Protein AF-A0A820XJV3-F1 (afdb_monomer)

InterPro domains:
  IPR003593 AAA+ ATPase domain [SM00382] (96-198)
  IPR003959 ATPase, AAA-type, core [PF00004] (100-196)
  IPR004201 CDC48, domain 2 [PF02933] (3-49)
  IPR027417 P-loop containing nucleoside triphosphate hydrolase [G3DSA:3.40.50.300] (63-196)
  IPR027417 P-loop containing nucleoside triphosphate hydrolase [SSF52540] (61-195)
  IPR029067 CDC48 domain 2-like superfamily [SSF54585] (1-55)
  IPR050168 AAA ATPase domain-containing protein [PTHR23077] (48-196)

Radius of gyration: 21.98 Å; Cα contacts (8 Å, |Δi|>4): 178; chains: 1; bounding box: 62×41×60 Å

Foldseek 3Di:
DKDKDFQQDWDWDDDDPDIDIDGRNPDVVPGMDIDDPPDDDDPDDDDDDPVVVVVVVVQQAPVNQPPCVVVLVVCCVQQQCCQVPVVVCVVVVHDGDPDDDDDDDPPNCPVSSLRNCCVVSVAAEAEAELVVLVPDDQPPSLVVVVVSLVVNVVRPVHDYDYPPVCSLQPDPVPDPDPRSVVSNVSVVVSVVVVVVPD

pLDDT: mean 86.05, std 8.1, range [48.22, 96.25]

Mean predicted aligned error: 9.03 Å

Solvent-accessible surface area (backbone atoms only — not comparable to full-atom values): 12291 Å² total; per-residue (Å²): 129,79,41,80,48,41,51,68,43,71,50,75,50,76,54,95,97,45,76,46,79,47,68,36,84,71,46,88,56,70,62,49,42,66,52,47,98,85,56,84,83,86,88,82,78,82,82,82,56,66,66,64,51,50,52,63,72,63,54,54,43,70,89,76,56,78,96,41,69,71,59,51,52,52,50,41,59,54,49,45,43,51,71,77,42,52,65,59,36,63,75,73,71,47,82,74,72,91,75,84,87,87,83,76,70,88,90,73,48,63,71,54,53,55,48,11,51,29,65,75,63,69,33,44,70,43,81,44,52,21,67,64,50,69,72,48,60,93,69,51,39,58,53,48,52,51,54,50,52,55,51,44,63,75,46,60,62,54,46,81,44,66,44,59,50,64,71,47,55,57,60,72,91,77,55,84,51,70,65,56,54,50,49,34,51,51,51,53,50,56,58,50,54,62,60,77,77,109

Sequence (198 aa):
AYRPVKKGDVFIVRAAMRAVEFKVIETDPAPYCIVAPDTTIHCEGDPIKREEQEASLNEIGYDDIGGLRKQLAQVKEMIELPLRHPQLFKSIGIEPPRGILLYGPPGTGKTLIARAVANETGAFFFLINGPEIMSKLDGESESNLRKTFEEVEKNSPAIVFVDELDAIAPKREKTHGEIERRIVSQLSTLMDDLKQRS

Organism: NCBI:txid392030

Structure (mmCIF, N/CA/C/O backbone):
data_AF-A0A820XJV3-F1
#
_entry.id   AF-A0A820XJV3-F1
#
loop_
_atom_site.group_PDB
_atom_site.id
_atom_site.type_symbol
_atom_site.label_atom_id
_atom_site.label_alt_id
_atom_site.label_comp_id
_atom_site.label_asym_id
_atom_site.label_entity_id
_atom_site.label_seq_id
_atom_site.pdbx_PDB_ins_code
_atom_site.Cartn_x
_atom_site.Cartn_y
_atom_site.Cartn_z
_atom_site.occupancy
_atom_site.B_iso_or_equiv
_atom_site.auth_seq_id
_atom_site.auth_comp_id
_atom_site.auth_asym_id
_atom_site.auth_atom_id
_atom_site.pdbx_PDB_model_num
ATOM 1 N N . ALA A 1 1 ? 21.608 -10.895 -32.983 1.00 66.44 1 ALA A N 1
ATOM 2 C CA . ALA A 1 1 ? 20.437 -11.580 -32.398 1.00 66.44 1 ALA A CA 1
ATOM 3 C C . ALA A 1 1 ? 19.538 -10.514 -31.802 1.00 66.44 1 ALA A C 1
ATOM 5 O O . ALA A 1 1 ? 20.043 -9.709 -31.029 1.00 66.44 1 ALA A O 1
ATOM 6 N N . TYR A 1 2 ? 18.270 -10.478 -32.201 1.00 87.50 2 TYR A N 1
ATOM 7 C CA . TYR A 1 2 ? 17.286 -9.549 -31.653 1.00 87.50 2 TYR A CA 1
ATOM 8 C C . TYR A 1 2 ? 17.009 -9.906 -30.194 1.00 87.50 2 TYR A C 1
ATOM 10 O O . TYR A 1 2 ? 16.801 -11.082 -29.884 1.00 87.50 2 TYR A O 1
ATOM 18 N N . ARG A 1 3 ? 17.059 -8.919 -29.297 1.00 92.94 3 ARG A N 1
ATOM 19 C CA . ARG A 1 3 ? 16.782 -9.123 -27.870 1.00 92.94 3 ARG A CA 1
ATOM 20 C C . ARG A 1 3 ? 15.583 -8.274 -27.462 1.00 92.94 3 ARG A C 1
ATOM 22 O O . ARG A 1 3 ? 15.670 -7.057 -27.606 1.00 92.94 3 ARG A O 1
ATOM 29 N N . PRO A 1 4 ? 14.484 -8.877 -26.983 1.00 95.12 4 PRO A N 1
ATOM 30 C CA . PRO A 1 4 ? 13.439 -8.108 -26.331 1.00 95.12 4 PRO A CA 1
ATOM 31 C C . PRO A 1 4 ? 13.970 -7.581 -24.995 1.00 95.12 4 PRO A C 1
ATOM 33 O O . PRO A 1 4 ? 14.658 -8.309 -24.276 1.00 95.12 4 PRO A O 1
ATOM 36 N N . VAL A 1 5 ? 13.660 -6.327 -24.687 1.00 95.81 5 VAL A N 1
ATOM 37 C CA . VAL A 1 5 ? 13.968 -5.681 -23.407 1.00 95.81 5 VAL A CA 1
ATOM 38 C C . VAL A 1 5 ? 12.748 -4.909 -22.925 1.00 95.81 5 VAL A C 1
ATOM 40 O O . VAL A 1 5 ? 11.991 -4.362 -23.732 1.00 95.81 5 VAL A O 1
ATOM 43 N N . LYS A 1 6 ? 12.560 -4.856 -21.611 1.00 95.12 6 LYS A N 1
ATOM 44 C CA . LYS A 1 6 ? 11.533 -4.062 -20.940 1.00 95.12 6 LYS A CA 1
ATOM 45 C C . LYS A 1 6 ? 12.196 -3.064 -19.992 1.00 95.12 6 LYS A C 1
ATOM 47 O O . LYS A 1 6 ? 13.206 -3.364 -19.359 1.00 95.12 6 LYS A O 1
ATOM 52 N N . LYS A 1 7 ? 11.612 -1.872 -19.859 1.00 93.12 7 LYS A N 1
ATOM 53 C CA . LYS A 1 7 ? 11.973 -0.906 -18.816 1.00 93.12 7 LYS A CA 1
ATOM 54 C C . LYS A 1 7 ? 11.958 -1.591 -17.444 1.00 93.12 7 LYS A C 1
ATOM 56 O O . LYS A 1 7 ? 10.965 -2.215 -17.071 1.00 93.12 7 LYS A O 1
ATOM 61 N N . GLY A 1 8 ? 13.054 -1.446 -16.705 1.00 90.00 8 GLY A N 1
ATOM 62 C CA . GLY A 1 8 ? 13.284 -2.075 -15.406 1.00 90.00 8 GLY A CA 1
ATOM 63 C C . GLY A 1 8 ? 14.062 -3.391 -15.455 1.00 90.00 8 GLY A C 1
ATOM 64 O O . GLY A 1 8 ? 14.548 -3.806 -14.405 1.00 90.00 8 GLY A O 1
ATOM 65 N N . ASP A 1 9 ? 14.236 -4.011 -16.629 1.00 92.44 9 ASP A N 1
ATOM 66 C CA . ASP A 1 9 ? 15.005 -5.252 -16.753 1.00 92.44 9 ASP A CA 1
ATOM 67 C C . ASP A 1 9 ? 16.445 -5.055 -16.283 1.00 92.44 9 ASP A C 1
ATOM 69 O O . ASP A 1 9 ? 17.093 -4.056 -16.605 1.00 92.44 9 ASP A O 1
ATOM 73 N N . VAL A 1 10 ? 16.955 -6.047 -15.559 1.00 91.75 10 VAL A N 1
ATOM 74 C CA . VAL A 1 10 ? 18.335 -6.101 -15.079 1.00 91.75 10 VAL A CA 1
ATOM 75 C C . VAL A 1 10 ? 19.033 -7.267 -15.763 1.00 91.75 10 VAL A C 1
ATOM 77 O O . VAL A 1 10 ? 18.528 -8.391 -15.757 1.00 91.75 10 VAL A O 1
ATOM 80 N N . PHE A 1 11 ? 20.192 -7.021 -16.366 1.00 93.12 11 PHE A N 1
ATOM 81 C CA . PHE A 1 11 ? 20.942 -8.053 -17.072 1.00 93.12 11 PHE A CA 1
ATOM 82 C C . PHE A 1 11 ? 22.450 -7.881 -16.920 1.00 93.12 11 PHE A C 1
ATOM 84 O O . PHE A 1 11 ? 22.978 -6.777 -16.816 1.00 93.12 11 PHE A O 1
ATOM 91 N N . ILE A 1 12 ? 23.164 -9.005 -16.949 1.00 93.75 12 ILE A N 1
ATOM 92 C CA . ILE A 1 12 ? 24.620 -9.034 -16.818 1.00 93.75 12 ILE A CA 1
ATOM 93 C C . ILE A 1 12 ? 25.245 -9.228 -18.195 1.00 93.75 12 ILE A C 1
ATOM 95 O O . ILE A 1 12 ? 24.981 -10.219 -18.882 1.00 93.75 12 ILE A O 1
ATOM 99 N N . VAL A 1 13 ? 26.143 -8.321 -18.567 1.00 93.81 13 VAL A N 1
ATOM 100 C CA . VAL A 1 13 ? 27.004 -8.465 -19.740 1.00 93.81 13 VAL A CA 1
ATOM 101 C C . VAL A 1 13 ? 28.385 -8.896 -19.275 1.00 93.81 13 VAL A C 1
ATOM 103 O O . VAL A 1 13 ? 29.019 -8.254 -18.437 1.00 93.81 13 VAL A O 1
ATOM 106 N N . ARG A 1 14 ? 28.865 -10.010 -19.828 1.00 93.94 14 ARG A N 1
ATOM 107 C CA . ARG A 1 14 ? 30.220 -10.508 -19.589 1.00 93.94 14 ARG A CA 1
ATOM 108 C C . ARG A 1 14 ? 31.098 -10.141 -20.774 1.00 93.94 14 ARG A C 1
ATOM 110 O O . ARG A 1 14 ? 30.805 -10.540 -21.898 1.00 93.94 14 ARG A O 1
ATOM 117 N N . ALA A 1 15 ? 32.173 -9.411 -20.511 1.00 89.88 15 ALA A N 1
ATOM 118 C CA . ALA A 1 15 ? 33.173 -9.054 -21.507 1.00 89.88 15 ALA A CA 1
ATOM 119 C C . ALA A 1 15 ? 34.571 -9.321 -20.935 1.00 89.88 15 ALA A C 1
ATOM 121 O O . ALA A 1 15 ? 34.939 -8.803 -19.878 1.00 89.88 15 ALA A O 1
ATOM 122 N N . ALA A 1 16 ? 35.351 -10.149 -21.636 1.00 88.56 16 ALA A N 1
ATOM 123 C CA . ALA A 1 16 ? 36.647 -10.648 -21.174 1.00 88.56 16 ALA A CA 1
ATOM 124 C C . ALA A 1 16 ? 36.566 -11.264 -19.758 1.00 88.56 16 ALA A C 1
ATOM 126 O O . ALA A 1 16 ? 35.868 -12.256 -19.561 1.00 88.56 16 ALA A O 1
ATOM 127 N N . MET A 1 17 ? 37.265 -10.682 -18.777 1.00 91.00 17 MET A N 1
ATOM 128 C CA . MET A 1 17 ? 37.285 -11.129 -17.375 1.00 91.00 17 MET A CA 1
ATOM 129 C C . MET A 1 17 ? 36.363 -10.310 -16.456 1.00 91.00 17 MET A C 1
ATOM 131 O O . MET A 1 17 ? 36.437 -10.449 -15.237 1.00 91.00 17 MET A O 1
ATOM 135 N N . ARG A 1 18 ? 35.519 -9.428 -17.007 1.00 91.69 18 ARG A N 1
ATOM 136 C CA . ARG A 1 18 ? 34.626 -8.563 -16.224 1.00 91.69 18 ARG A CA 1
ATOM 137 C C . ARG A 1 18 ? 33.164 -8.886 -16.507 1.00 91.69 18 ARG A C 1
ATOM 139 O O . ARG A 1 18 ? 32.777 -9.170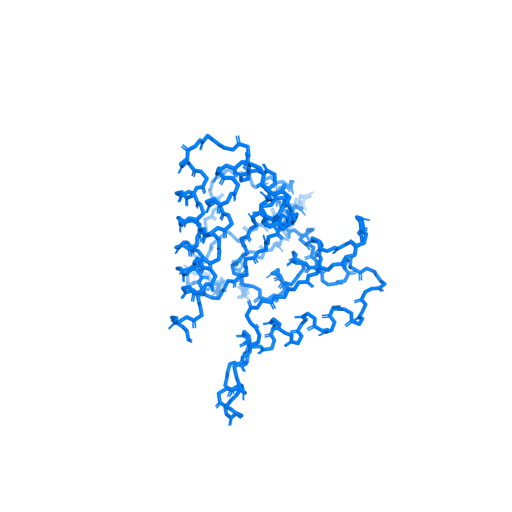 -17.640 1.00 91.69 18 ARG A O 1
ATOM 146 N N . ALA A 1 19 ? 32.360 -8.824 -15.454 1.00 92.88 19 ALA A N 1
ATOM 147 C CA . ALA A 1 19 ? 30.909 -8.835 -15.531 1.00 92.88 19 ALA A CA 1
ATOM 148 C C . ALA A 1 19 ? 30.412 -7.456 -15.100 1.00 92.88 19 ALA A C 1
ATOM 150 O O . ALA A 1 19 ? 30.843 -6.951 -14.064 1.00 92.88 19 ALA A O 1
ATOM 151 N N . VAL A 1 20 ? 29.545 -6.856 -15.909 1.00 92.94 20 VAL A N 1
ATOM 152 C CA . VAL A 1 20 ? 28.892 -5.582 -15.602 1.00 92.94 20 VAL A CA 1
ATOM 153 C C . VAL A 1 20 ? 27.392 -5.817 -15.642 1.00 92.94 20 VAL A C 1
ATOM 155 O O . VAL A 1 20 ? 26.878 -6.423 -16.583 1.00 92.94 20 VAL A O 1
ATOM 158 N N . GLU A 1 21 ? 26.712 -5.381 -14.594 1.00 92.88 21 GLU A N 1
ATOM 159 C CA . GLU A 1 21 ? 25.262 -5.426 -14.487 1.00 92.88 21 GLU A CA 1
ATOM 160 C C . GLU A 1 21 ? 24.682 -4.109 -15.003 1.00 92.88 21 GLU A C 1
ATOM 162 O O . GLU A 1 21 ? 25.173 -3.031 -14.671 1.00 92.88 21 GLU A O 1
ATOM 167 N N . PHE A 1 22 ? 23.667 -4.210 -15.851 1.00 93.25 22 PHE A N 1
ATOM 168 C CA . PHE A 1 22 ? 22.963 -3.086 -16.449 1.00 93.25 22 PHE A CA 1
ATOM 169 C C . PHE A 1 22 ? 21.487 -3.163 -16.077 1.00 93.25 22 PHE A C 1
ATOM 171 O O . PHE A 1 22 ? 20.925 -4.256 -15.994 1.00 93.25 22 PHE A O 1
ATOM 178 N N . LYS A 1 23 ? 20.853 -2.001 -15.912 1.00 93.06 23 LYS A N 1
ATOM 179 C CA . LYS A 1 23 ? 19.402 -1.863 -15.772 1.00 93.06 23 LYS A CA 1
ATOM 180 C C . LYS A 1 23 ? 18.866 -1.029 -16.928 1.00 93.06 23 LYS A C 1
ATOM 182 O O . LYS A 1 23 ? 19.430 0.015 -17.252 1.00 93.06 23 LYS A O 1
ATOM 187 N N . VAL A 1 24 ? 17.771 -1.466 -17.535 1.00 94.00 24 VAL A N 1
ATOM 188 C CA . VAL A 1 24 ? 17.071 -0.698 -18.569 1.00 94.00 24 VAL A CA 1
ATOM 189 C C . VAL A 1 24 ? 16.304 0.438 -17.893 1.00 94.00 24 VAL A C 1
ATOM 191 O O . VAL A 1 24 ? 15.279 0.203 -17.254 1.00 94.00 24 VAL A O 1
ATOM 194 N N . ILE A 1 25 ? 16.800 1.669 -18.014 1.00 93.25 25 ILE A N 1
ATOM 195 C CA . ILE A 1 25 ? 16.154 2.856 -17.426 1.00 93.25 25 ILE A CA 1
ATOM 196 C C . ILE A 1 25 ? 14.905 3.260 -18.208 1.00 93.25 25 ILE A C 1
ATOM 198 O O . ILE A 1 25 ? 13.870 3.572 -17.618 1.00 93.25 25 ILE A O 1
ATOM 202 N N . GLU A 1 26 ? 14.984 3.227 -19.534 1.00 94.12 26 GLU A N 1
ATOM 203 C CA . GLU A 1 26 ? 13.921 3.671 -20.425 1.00 94.12 26 GLU A CA 1
ATOM 204 C C . GLU A 1 26 ? 14.026 2.960 -21.776 1.00 94.12 26 GLU A C 1
ATOM 206 O O . GLU A 1 26 ? 15.100 2.494 -22.162 1.00 94.12 26 GLU A O 1
ATOM 211 N N . THR A 1 27 ? 12.897 2.846 -22.472 1.00 95.62 27 THR A N 1
ATOM 212 C CA . THR A 1 27 ? 12.820 2.324 -23.838 1.00 95.62 27 THR A CA 1
ATOM 213 C C . THR A 1 27 ? 11.914 3.227 -24.665 1.00 95.62 27 THR A C 1
ATOM 215 O O . THR A 1 27 ? 10.889 3.689 -24.165 1.00 95.62 27 THR A O 1
ATOM 218 N N . ASP A 1 28 ? 12.256 3.424 -25.935 1.00 94.88 28 ASP A N 1
ATOM 219 C CA . ASP A 1 28 ? 11.377 4.038 -26.928 1.00 94.88 28 ASP A CA 1
ATOM 220 C C . ASP A 1 28 ? 11.234 3.066 -28.112 1.00 94.88 28 ASP A C 1
ATOM 222 O O . ASP A 1 28 ? 12.232 2.773 -28.779 1.00 94.88 28 ASP A O 1
ATOM 226 N N . PRO A 1 29 ? 10.048 2.473 -28.341 1.00 94.31 29 PRO A N 1
ATOM 227 C CA . PRO A 1 29 ? 8.799 2.658 -27.595 1.00 94.31 29 PRO A CA 1
ATOM 228 C C . PRO A 1 29 ? 8.816 2.062 -26.170 1.00 94.31 29 PRO A C 1
ATOM 230 O O . PRO A 1 29 ? 9.527 1.097 -25.873 1.00 94.31 29 PRO A O 1
ATOM 233 N N . ALA A 1 30 ? 7.992 2.627 -25.282 1.00 92.00 30 ALA A N 1
ATOM 234 C CA . ALA A 1 30 ? 7.772 2.149 -23.912 1.00 92.00 30 ALA A CA 1
ATOM 235 C C . ALA A 1 30 ? 6.571 1.178 -23.809 1.00 92.00 30 ALA A C 1
ATOM 237 O O . ALA A 1 30 ? 5.626 1.297 -24.589 1.00 92.00 30 ALA A O 1
ATOM 238 N N . PRO A 1 31 ? 6.533 0.251 -22.825 1.00 91.50 31 PRO A N 1
ATOM 239 C CA . PRO A 1 31 ? 7.575 -0.054 -21.841 1.00 91.50 31 PRO A CA 1
ATOM 240 C C . PRO A 1 31 ? 8.528 -1.175 -22.288 1.00 91.50 31 PRO A C 1
ATOM 242 O O . PRO A 1 31 ? 9.356 -1.601 -21.488 1.00 91.50 31 PRO A O 1
ATOM 245 N N . TYR A 1 32 ? 8.385 -1.704 -23.505 1.00 94.75 32 TYR A N 1
ATOM 246 C CA . TYR A 1 32 ? 9.248 -2.750 -24.051 1.00 94.75 32 TYR A CA 1
ATOM 247 C C . TYR A 1 32 ? 9.517 -2.528 -25.538 1.00 94.75 32 TYR A C 1
ATOM 249 O O . TYR A 1 32 ? 8.651 -2.059 -26.277 1.00 94.75 32 TYR A O 1
ATOM 257 N N . CYS A 1 33 ? 10.703 -2.926 -25.990 1.00 95.50 33 CYS A N 1
ATOM 258 C CA . CYS A 1 33 ? 11.091 -2.890 -27.395 1.00 95.50 33 CYS A CA 1
ATOM 259 C C . CYS A 1 33 ? 12.029 -4.059 -27.736 1.00 95.50 33 CYS A C 1
ATOM 261 O O . CYS A 1 33 ? 12.453 -4.828 -26.870 1.00 95.50 33 CYS A O 1
ATOM 263 N N . ILE A 1 34 ? 12.334 -4.222 -29.023 1.00 96.25 34 ILE A N 1
ATOM 264 C CA . ILE A 1 34 ? 13.358 -5.156 -29.489 1.00 96.25 34 ILE A CA 1
ATOM 265 C C . ILE A 1 34 ? 14.602 -4.346 -29.828 1.00 96.25 34 ILE A C 1
ATOM 267 O O . ILE A 1 34 ? 14.539 -3.455 -30.669 1.00 96.25 34 ILE A O 1
ATOM 271 N N . VAL A 1 35 ? 15.737 -4.706 -29.234 1.00 95.44 35 VAL A N 1
ATOM 272 C CA . VAL A 1 35 ? 17.033 -4.133 -29.604 1.00 95.44 35 VAL A CA 1
ATOM 273 C C . VAL A 1 35 ? 17.457 -4.722 -30.951 1.00 95.44 35 VAL A C 1
ATOM 275 O O . VAL A 1 35 ? 17.840 -5.898 -31.048 1.00 95.44 35 VAL A O 1
ATOM 278 N N . ALA A 1 36 ? 17.332 -3.906 -31.991 1.00 94.81 36 ALA A N 1
ATOM 279 C CA . ALA A 1 36 ? 17.705 -4.175 -33.373 1.00 94.81 36 ALA A CA 1
ATOM 280 C C . ALA A 1 36 ? 19.039 -3.477 -33.730 1.00 94.81 36 ALA A C 1
ATOM 282 O O . ALA A 1 36 ? 19.540 -2.671 -32.947 1.00 94.81 36 ALA A O 1
ATOM 283 N N . PRO A 1 37 ? 19.672 -3.796 -34.878 1.00 94.19 37 PRO A N 1
ATOM 284 C CA . PRO A 1 37 ? 20.953 -3.189 -35.265 1.00 94.19 37 PRO A CA 1
ATOM 285 C C . PRO A 1 37 ? 20.929 -1.661 -35.429 1.00 94.19 37 PRO A C 1
ATOM 287 O O . PRO A 1 37 ? 21.974 -1.028 -35.334 1.00 94.19 37 PRO A O 1
ATOM 290 N N . ASP A 1 38 ? 19.758 -1.092 -35.699 1.00 94.25 38 ASP A N 1
ATOM 291 C CA . ASP A 1 38 ? 19.482 0.340 -35.839 1.00 94.25 38 ASP A CA 1
ATOM 292 C C . ASP A 1 38 ? 19.021 1.001 -34.529 1.00 94.25 38 ASP A C 1
ATOM 294 O O . ASP A 1 38 ? 18.832 2.214 -34.483 1.00 94.25 38 ASP A O 1
ATOM 298 N N . THR A 1 39 ? 18.855 0.231 -33.450 1.00 94.69 39 THR A N 1
ATOM 299 C CA . THR A 1 39 ? 18.493 0.773 -32.139 1.00 94.69 39 THR A CA 1
ATOM 300 C C . THR A 1 39 ? 19.681 1.503 -31.519 1.00 94.69 39 THR A C 1
ATOM 302 O O . THR A 1 39 ? 20.716 0.902 -31.225 1.00 94.69 39 THR A O 1
ATOM 305 N N . THR A 1 40 ? 19.513 2.798 -31.263 1.00 95.31 40 THR A N 1
ATOM 306 C CA . THR A 1 40 ? 20.491 3.600 -30.524 1.00 95.31 40 THR A CA 1
ATOM 307 C C . THR A 1 40 ? 20.470 3.220 -29.044 1.00 95.31 40 THR A C 1
ATOM 309 O O . THR A 1 40 ? 19.426 3.272 -28.398 1.00 95.31 40 THR A O 1
ATOM 312 N N . ILE A 1 41 ? 21.625 2.836 -28.497 1.00 94.75 41 ILE A N 1
ATOM 313 C CA . ILE A 1 41 ? 21.779 2.469 -27.084 1.00 94.75 41 ILE A CA 1
ATOM 314 C C . ILE A 1 41 ? 22.483 3.612 -26.353 1.00 94.75 41 ILE A C 1
ATOM 316 O O . ILE A 1 41 ? 23.611 3.966 -26.695 1.00 94.75 41 ILE A O 1
ATOM 320 N N . HIS A 1 42 ? 21.832 4.148 -25.324 1.00 95.00 42 HIS A N 1
ATOM 321 C CA . HIS A 1 42 ? 22.388 5.179 -24.452 1.00 95.00 42 HIS A CA 1
ATOM 322 C C . HIS A 1 42 ? 22.869 4.550 -23.139 1.00 95.00 42 HIS A C 1
ATOM 324 O O . HIS A 1 42 ? 22.104 3.872 -22.458 1.00 95.00 42 HIS A O 1
ATOM 330 N N . CYS A 1 43 ? 24.133 4.787 -22.783 1.00 92.38 43 CYS A N 1
ATOM 331 C CA . CYS A 1 43 ? 24.754 4.301 -21.540 1.00 92.38 43 CYS A CA 1
ATOM 332 C C . CYS A 1 43 ? 25.396 5.443 -20.732 1.00 92.38 43 CYS A C 1
ATOM 334 O O . CYS A 1 43 ? 26.311 5.211 -19.945 1.00 92.38 43 CYS A O 1
ATOM 336 N N . GLU A 1 44 ? 24.974 6.679 -20.987 1.00 91.56 44 GLU A N 1
ATOM 337 C CA . GLU A 1 44 ? 25.478 7.881 -20.326 1.00 91.56 44 GLU A CA 1
ATOM 338 C C . GLU A 1 44 ? 24.691 8.157 -19.038 1.00 91.56 44 GLU A C 1
ATOM 340 O O . GLU A 1 44 ? 23.497 7.868 -18.965 1.00 91.56 44 GLU A O 1
ATOM 345 N N . GLY A 1 45 ? 25.354 8.736 -18.035 1.00 88.88 45 GLY A N 1
ATOM 346 C CA . GLY A 1 45 ? 24.750 9.099 -16.752 1.00 88.88 45 GLY A CA 1
ATOM 347 C C . GLY A 1 45 ? 25.480 8.510 -15.548 1.00 88.88 45 GLY A C 1
ATOM 348 O O . GLY A 1 45 ? 26.480 7.799 -15.681 1.00 88.88 45 GLY A O 1
ATOM 349 N N . ASP A 1 46 ? 24.972 8.835 -14.361 1.00 90.69 46 ASP A N 1
ATOM 350 C CA . ASP A 1 46 ? 25.511 8.320 -13.108 1.00 90.69 46 ASP A CA 1
ATOM 351 C C . ASP A 1 46 ? 25.153 6.834 -12.922 1.00 90.69 46 ASP A C 1
ATOM 353 O O . ASP A 1 46 ? 24.019 6.428 -13.204 1.00 90.69 46 ASP A O 1
ATOM 357 N N . PRO A 1 47 ? 26.088 5.997 -12.429 1.00 90.06 47 PRO A N 1
ATOM 358 C CA . PRO A 1 47 ? 25.796 4.607 -12.113 1.00 90.06 47 PRO A CA 1
ATOM 359 C C . PRO A 1 47 ? 24.674 4.486 -11.081 1.00 90.06 47 PRO A C 1
ATOM 361 O O . PRO A 1 47 ? 24.652 5.191 -10.071 1.00 90.06 47 PRO A O 1
ATOM 364 N N . ILE A 1 48 ? 23.782 3.523 -11.299 1.00 89.38 48 ILE A N 1
ATOM 365 C CA . ILE A 1 48 ? 22.714 3.207 -10.351 1.00 89.38 48 ILE A CA 1
ATOM 366 C C . ILE A 1 48 ? 23.338 2.612 -9.093 1.00 89.38 48 ILE A C 1
ATOM 368 O O . ILE A 1 48 ? 24.153 1.685 -9.161 1.00 89.38 48 ILE A O 1
ATOM 372 N N . LYS A 1 49 ? 22.945 3.128 -7.930 1.00 89.81 49 LYS A N 1
ATOM 373 C CA . LYS A 1 49 ? 23.410 2.591 -6.655 1.00 89.81 49 LYS A CA 1
ATOM 374 C C . LYS A 1 49 ? 22.763 1.238 -6.403 1.00 89.81 49 LYS A C 1
ATOM 376 O O . LYS A 1 49 ? 21.546 1.085 -6.481 1.00 89.81 49 LYS A O 1
ATOM 381 N N . ARG A 1 50 ? 23.585 0.265 -6.016 1.00 83.31 50 ARG A N 1
ATOM 382 C CA . ARG A 1 50 ? 23.130 -1.090 -5.692 1.00 83.31 50 ARG A CA 1
ATOM 383 C C . ARG A 1 50 ? 22.066 -1.110 -4.590 1.00 83.31 50 ARG A C 1
ATOM 385 O O . ARG A 1 50 ? 21.120 -1.874 -4.693 1.00 83.31 50 ARG A O 1
ATOM 392 N N . GLU A 1 51 ? 22.186 -0.235 -3.595 1.00 81.56 51 GLU A N 1
ATOM 393 C CA . GLU A 1 51 ? 21.228 -0.101 -2.488 1.00 81.56 51 GLU A CA 1
ATOM 394 C C . GLU A 1 51 ? 19.814 0.258 -2.975 1.00 81.56 51 GLU A C 1
ATOM 396 O O . GLU A 1 51 ? 18.835 -0.315 -2.507 1.00 81.56 51 GLU A O 1
ATOM 401 N N . GLU A 1 52 ? 19.694 1.160 -3.956 1.00 77.38 52 GLU A N 1
ATOM 402 C CA . GLU A 1 52 ? 18.404 1.564 -4.539 1.00 77.38 52 GLU A CA 1
ATOM 403 C C . GLU A 1 52 ? 17.769 0.409 -5.328 1.00 77.38 52 GLU A C 1
ATOM 405 O O . GLU A 1 52 ? 16.554 0.207 -5.309 1.00 77.38 52 GLU A O 1
ATOM 410 N N . GLN A 1 53 ? 18.599 -0.395 -5.994 1.00 73.25 53 GLN A N 1
ATOM 411 C CA . GLN A 1 53 ? 18.150 -1.572 -6.725 1.00 73.25 53 GLN A CA 1
ATOM 412 C C . GLN A 1 53 ? 17.737 -2.712 -5.786 1.00 73.25 53 GLN A C 1
ATOM 414 O O . GLN A 1 53 ? 16.681 -3.309 -5.989 1.00 73.25 53 GLN A O 1
ATOM 419 N N . GLU A 1 54 ? 18.514 -2.982 -4.739 1.00 72.88 54 GLU A N 1
ATOM 420 C CA . GLU A 1 54 ? 18.172 -3.958 -3.699 1.00 72.88 54 GLU A CA 1
ATOM 421 C C . GLU A 1 54 ? 16.901 -3.552 -2.944 1.00 72.88 54 GLU A C 1
ATOM 423 O O . GLU A 1 54 ? 16.075 -4.414 -2.664 1.00 72.88 54 GLU A O 1
ATOM 428 N N . ALA A 1 55 ? 16.675 -2.259 -2.691 1.00 70.50 55 ALA A N 1
ATOM 429 C CA . ALA A 1 55 ? 15.422 -1.777 -2.110 1.00 70.50 55 ALA A CA 1
ATOM 430 C C . ALA A 1 55 ? 14.208 -2.079 -3.008 1.00 70.50 55 ALA A C 1
ATOM 432 O O . ALA A 1 55 ? 13.183 -2.517 -2.498 1.00 70.50 55 ALA A O 1
ATOM 433 N N . SER A 1 56 ? 14.341 -1.908 -4.331 1.00 69.25 56 SER A N 1
ATOM 434 C CA . SER A 1 56 ? 13.272 -2.257 -5.284 1.00 69.25 56 SER A CA 1
ATOM 435 C C . SER A 1 56 ? 13.058 -3.770 -5.441 1.00 69.25 56 SER A C 1
ATOM 437 O O . SER A 1 56 ? 11.937 -4.220 -5.637 1.00 69.25 56 SER A O 1
ATOM 439 N N . LEU A 1 57 ? 14.124 -4.574 -5.346 1.00 61.28 57 LEU A N 1
ATOM 440 C CA . LEU A 1 57 ? 14.040 -6.040 -5.417 1.00 61.28 57 LEU A CA 1
ATOM 441 C C . LEU A 1 57 ? 13.460 -6.652 -4.136 1.00 61.28 57 LEU A C 1
ATOM 443 O O . LEU A 1 57 ? 12.830 -7.701 -4.199 1.00 61.28 57 LEU A O 1
ATOM 447 N N . ASN A 1 58 ? 13.673 -5.994 -2.995 1.00 67.25 58 ASN A N 1
ATOM 448 C CA . ASN A 1 58 ? 13.144 -6.377 -1.686 1.00 67.25 58 ASN A CA 1
ATOM 449 C C . ASN A 1 58 ? 11.805 -5.687 -1.378 1.00 67.25 58 ASN A C 1
ATOM 451 O O . ASN A 1 58 ? 11.445 -5.512 -0.209 1.00 67.25 58 ASN A O 1
ATOM 455 N N . GLU A 1 59 ? 11.080 -5.245 -2.407 1.00 80.31 59 GLU A N 1
ATOM 456 C CA . GLU A 1 59 ? 9.707 -4.797 -2.230 1.00 80.31 59 GLU A CA 1
ATOM 457 C C . GLU A 1 59 ? 8.875 -5.934 -1.636 1.00 80.31 59 GLU A C 1
ATOM 459 O O . GLU A 1 59 ? 8.864 -7.053 -2.138 1.00 80.31 59 GLU A O 1
ATOM 464 N N . ILE A 1 60 ? 8.189 -5.631 -0.535 1.00 85.19 60 ILE A N 1
ATOM 465 C CA . ILE A 1 60 ? 7.395 -6.607 0.210 1.00 85.19 60 ILE A CA 1
ATOM 466 C C . ILE A 1 60 ? 6.287 -7.135 -0.704 1.00 85.19 60 ILE A C 1
ATOM 468 O O . ILE A 1 60 ? 5.482 -6.344 -1.204 1.00 85.19 60 ILE A O 1
ATOM 472 N N . GLY A 1 61 ? 6.226 -8.451 -0.881 1.00 87.88 61 GLY A N 1
ATOM 473 C CA . GLY A 1 61 ? 5.161 -9.163 -1.583 1.00 87.88 61 GLY A CA 1
ATOM 474 C C . GLY A 1 61 ? 4.290 -9.985 -0.634 1.00 87.88 61 GLY A C 1
ATOM 475 O O . GLY A 1 61 ? 4.438 -9.956 0.593 1.00 87.88 61 GLY A O 1
ATOM 476 N N . TYR A 1 62 ? 3.351 -10.751 -1.192 1.00 89.62 62 TYR A N 1
ATOM 477 C CA . TYR A 1 62 ? 2.526 -11.648 -0.371 1.00 89.62 62 TYR A CA 1
ATOM 478 C C . TYR A 1 62 ? 3.318 -12.797 0.260 1.00 89.62 62 TYR A C 1
ATOM 480 O O . TYR A 1 62 ? 2.943 -13.274 1.334 1.00 89.62 62 TYR A O 1
ATOM 488 N N . ASP A 1 63 ? 4.395 -13.225 -0.395 1.00 89.06 63 ASP A N 1
ATOM 489 C CA . ASP A 1 63 ? 5.225 -14.347 0.047 1.00 89.06 63 ASP A CA 1
ATOM 490 C C . ASP A 1 63 ? 6.065 -14.008 1.290 1.00 89.06 63 ASP A C 1
ATOM 492 O O . ASP A 1 63 ? 6.443 -14.905 2.044 1.00 89.06 63 ASP A O 1
ATOM 496 N N . ASP A 1 64 ? 6.255 -12.718 1.579 1.00 88.25 64 ASP A N 1
ATOM 497 C CA . ASP A 1 64 ? 6.947 -12.234 2.778 1.00 88.25 64 ASP A CA 1
ATOM 498 C C . ASP A 1 64 ? 6.059 -12.250 4.037 1.00 88.25 64 ASP A C 1
ATOM 500 O O . ASP A 1 64 ? 6.519 -11.968 5.148 1.00 88.25 64 ASP A O 1
ATOM 504 N N . ILE A 1 65 ? 4.768 -12.579 3.901 1.00 90.44 65 ILE A N 1
ATOM 505 C CA . ILE A 1 65 ? 3.789 -12.499 4.989 1.00 90.44 65 ILE A CA 1
ATOM 506 C C . ILE A 1 65 ? 3.423 -13.898 5.500 1.00 90.44 65 ILE A C 1
ATOM 508 O O . ILE A 1 65 ? 2.565 -14.607 4.967 1.00 90.44 65 ILE A O 1
ATOM 512 N N . GLY A 1 66 ? 4.027 -14.274 6.628 1.00 92.56 66 GLY A N 1
ATOM 513 C CA . GLY A 1 66 ? 3.764 -15.542 7.310 1.00 92.56 66 GLY A CA 1
ATOM 514 C C . GLY A 1 66 ? 2.473 -15.557 8.142 1.00 92.56 66 GLY A C 1
ATOM 515 O O . GLY A 1 66 ? 2.093 -14.573 8.769 1.00 92.56 66 GLY A O 1
ATOM 516 N N . GLY A 1 67 ? 1.798 -16.711 8.197 1.00 93.12 67 GLY A N 1
ATOM 517 C CA . GLY A 1 67 ? 0.725 -16.986 9.169 1.00 93.12 67 GLY A CA 1
ATOM 518 C C . GLY A 1 67 ? -0.625 -16.291 8.933 1.00 93.12 67 GLY A C 1
ATOM 519 O O . GLY A 1 67 ? -1.572 -16.557 9.671 1.00 93.12 67 GLY A O 1
ATOM 520 N N . LEU A 1 68 ? -0.753 -15.457 7.894 1.00 93.44 68 LEU A N 1
ATOM 521 C CA . LEU A 1 68 ? -1.938 -14.622 7.633 1.00 93.44 68 LEU A CA 1
ATOM 522 C C . LEU A 1 68 ? -2.696 -15.000 6.351 1.00 93.44 68 LEU A C 1
ATOM 524 O O . LEU A 1 68 ? -3.402 -14.183 5.766 1.00 93.44 68 LEU A O 1
ATOM 528 N N . ARG A 1 69 ? -2.588 -16.256 5.899 1.00 91.62 69 ARG A N 1
ATOM 529 C CA . ARG A 1 69 ? -3.147 -16.714 4.611 1.00 91.62 69 ARG A CA 1
ATOM 530 C C . ARG A 1 69 ? -4.644 -16.418 4.442 1.00 91.62 69 ARG A C 1
ATOM 532 O O . ARG A 1 69 ? -5.070 -16.072 3.346 1.00 91.62 69 ARG A O 1
ATOM 539 N N . LYS A 1 70 ? -5.444 -16.551 5.508 1.00 93.81 70 LYS A N 1
ATOM 540 C CA . LYS A 1 70 ? -6.894 -16.274 5.461 1.00 93.81 70 LYS A CA 1
ATOM 541 C C . LYS A 1 70 ? -7.176 -14.778 5.312 1.00 93.81 70 LYS A C 1
ATOM 543 O O . LYS A 1 70 ? -8.002 -14.396 4.494 1.00 93.81 70 LYS A O 1
ATOM 548 N N . GLN A 1 71 ? -6.469 -13.952 6.075 1.00 92.94 71 GLN A N 1
ATOM 549 C CA . GLN A 1 71 ? -6.593 -12.498 6.052 1.00 92.94 71 GLN A CA 1
ATOM 550 C C . GLN A 1 71 ? -6.125 -11.941 4.705 1.00 92.94 71 GLN A C 1
ATOM 552 O O . GLN A 1 71 ? -6.813 -11.118 4.115 1.00 92.94 71 GLN A O 1
ATOM 557 N N . LEU A 1 72 ? -5.010 -12.450 4.172 1.00 91.69 72 LEU A N 1
ATOM 558 C CA . LEU A 1 72 ? -4.532 -12.097 2.835 1.00 91.69 72 LEU A CA 1
ATOM 559 C C . LEU A 1 72 ? -5.559 -12.438 1.756 1.00 91.69 72 LEU A C 1
ATOM 561 O O . LEU A 1 72 ? -5.788 -11.618 0.878 1.00 91.69 72 LEU A O 1
ATOM 565 N N . ALA A 1 73 ? -6.210 -13.603 1.830 1.00 91.62 73 ALA A N 1
ATOM 566 C CA . ALA A 1 73 ? -7.262 -13.957 0.879 1.00 91.62 73 ALA A CA 1
ATOM 567 C C . ALA A 1 73 ? -8.436 -12.962 0.922 1.00 91.62 73 ALA A C 1
ATOM 569 O O . ALA A 1 73 ? -8.874 -12.503 -0.128 1.00 91.62 73 ALA A O 1
ATOM 570 N N . GLN A 1 74 ? -8.883 -12.567 2.120 1.00 91.81 74 GLN A N 1
ATOM 571 C CA . GLN A 1 74 ? -9.944 -11.567 2.282 1.00 91.81 74 GLN A CA 1
ATOM 572 C C . GLN A 1 74 ? -9.535 -10.201 1.724 1.00 91.81 74 GLN A C 1
ATOM 574 O O . GLN A 1 74 ? -10.308 -9.571 1.011 1.00 91.81 74 GLN A O 1
ATOM 579 N N . VAL A 1 75 ? -8.314 -9.748 2.015 1.00 90.06 75 VAL A N 1
ATOM 580 C CA . VAL A 1 75 ? -7.825 -8.452 1.530 1.00 90.06 75 VAL A CA 1
ATOM 581 C C . VAL A 1 75 ? -7.656 -8.459 0.007 1.00 90.06 75 VAL A C 1
ATOM 583 O O . VAL A 1 75 ? -8.051 -7.495 -0.643 1.00 90.06 75 VAL A O 1
ATOM 586 N N . LYS A 1 76 ? -7.154 -9.552 -0.584 1.00 88.50 76 LYS A N 1
ATOM 587 C CA . LYS A 1 76 ? -7.101 -9.724 -2.046 1.00 88.50 76 LYS A CA 1
ATOM 588 C C . LYS A 1 76 ? -8.494 -9.650 -2.666 1.00 88.50 76 LYS A C 1
ATOM 590 O O . LYS A 1 76 ? -8.706 -8.913 -3.620 1.00 88.50 76 LYS A O 1
ATOM 595 N N . GLU A 1 77 ? -9.465 -10.360 -2.104 1.00 88.25 77 GLU A N 1
ATOM 596 C CA . GLU A 1 77 ? -10.837 -10.346 -2.618 1.00 88.25 77 GLU A CA 1
ATOM 597 C C . GLU A 1 77 ? -11.495 -8.963 -2.495 1.00 88.25 77 GLU A C 1
ATOM 599 O O . GLU A 1 77 ? -12.226 -8.547 -3.388 1.00 88.25 77 GLU A O 1
ATOM 604 N N . MET A 1 78 ? -11.212 -8.216 -1.426 1.00 87.69 78 MET A N 1
ATOM 605 C CA . MET A 1 78 ? -11.800 -6.890 -1.215 1.00 87.69 78 MET A CA 1
ATOM 606 C C . MET A 1 78 ? -11.103 -5.768 -1.994 1.00 87.69 78 MET A C 1
ATOM 608 O O . MET A 1 78 ? -11.752 -4.768 -2.280 1.00 87.69 78 MET A O 1
ATOM 612 N N . ILE A 1 79 ? -9.813 -5.900 -2.322 1.00 86.12 79 ILE A N 1
ATOM 613 C CA . ILE A 1 79 ? -9.028 -4.843 -2.991 1.00 86.12 79 ILE A CA 1
ATOM 614 C C . ILE A 1 79 ? -8.705 -5.217 -4.438 1.00 86.12 79 ILE A C 1
ATOM 616 O O . ILE A 1 79 ? -9.034 -4.483 -5.367 1.00 86.12 79 ILE A O 1
ATOM 620 N N . GLU A 1 80 ? -8.060 -6.361 -4.650 1.00 84.44 80 GLU A N 1
ATOM 621 C CA . GLU A 1 80 ? -7.529 -6.754 -5.956 1.00 84.44 80 GLU A CA 1
ATOM 622 C C . GLU A 1 80 ? -8.652 -7.101 -6.941 1.0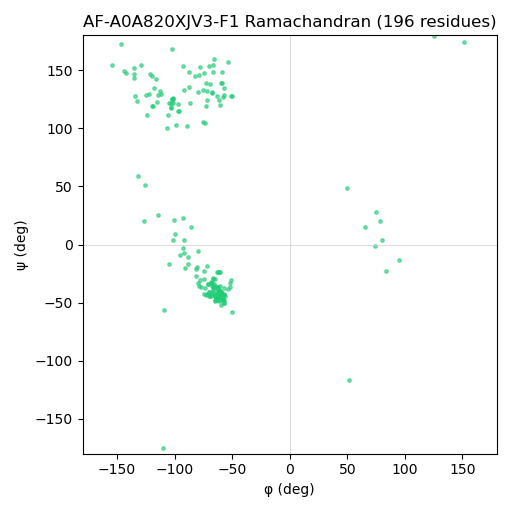0 84.44 80 GLU A C 1
ATOM 624 O O . GLU A 1 80 ? -8.597 -6.696 -8.103 1.00 84.44 80 GLU A O 1
ATOM 629 N N . LEU A 1 81 ? -9.697 -7.801 -6.487 1.00 85.50 81 LEU A N 1
ATOM 630 C CA . LEU A 1 81 ? -10.800 -8.222 -7.356 1.00 85.50 81 LEU A CA 1
ATOM 631 C C . LEU A 1 81 ? -11.598 -7.027 -7.927 1.00 85.50 81 LEU A C 1
ATOM 633 O O . LEU A 1 81 ? -11.794 -7.006 -9.146 1.00 85.50 81 LEU A O 1
ATOM 637 N N . PRO A 1 82 ? -12.016 -6.010 -7.139 1.00 84.38 82 PRO A N 1
ATOM 638 C CA . PRO A 1 82 ? -12.649 -4.810 -7.690 1.00 84.38 82 PRO A CA 1
ATOM 639 C C . PRO A 1 82 ? -11.757 -4.021 -8.646 1.00 84.38 82 PRO A C 1
ATOM 641 O O . PRO A 1 82 ? -12.249 -3.524 -9.659 1.00 84.38 82 PRO A O 1
ATOM 644 N N . LEU A 1 83 ? -10.458 -3.917 -8.342 1.00 81.06 83 LEU A N 1
ATOM 645 C CA . LEU A 1 83 ? -9.512 -3.155 -9.158 1.00 81.06 83 LEU A CA 1
ATOM 646 C C . LEU A 1 83 ? -9.205 -3.852 -10.490 1.00 81.06 83 LEU A C 1
ATOM 648 O O . LEU A 1 83 ? -9.181 -3.198 -11.532 1.00 81.06 83 LEU A O 1
ATOM 652 N N . ARG A 1 84 ? -9.012 -5.178 -10.486 1.00 82.25 84 ARG A N 1
ATOM 653 C CA . ARG A 1 84 ? -8.716 -5.952 -11.705 1.00 82.25 84 ARG A CA 1
ATOM 654 C C . ARG A 1 84 ? -9.959 -6.255 -12.541 1.00 82.25 84 ARG A C 1
ATOM 656 O O . ARG A 1 84 ? -9.870 -6.314 -13.767 1.00 82.25 84 ARG A O 1
ATOM 663 N N . HIS A 1 85 ? -11.117 -6.445 -11.907 1.00 84.50 85 HIS A N 1
ATOM 664 C CA . HIS A 1 85 ? -12.341 -6.896 -12.576 1.00 84.50 85 HIS A CA 1
ATOM 665 C C . HIS A 1 85 ? -13.584 -6.057 -12.215 1.00 84.50 85 HIS A C 1
ATOM 667 O O . HIS A 1 85 ? -14.606 -6.611 -11.795 1.00 84.50 85 HIS A O 1
ATOM 673 N N . PRO A 1 86 ? -13.583 -4.733 -12.467 1.00 83.44 86 PRO A N 1
ATOM 674 C CA . PRO A 1 86 ? -14.713 -3.857 -12.128 1.00 83.44 86 PRO A CA 1
ATOM 675 C C . PRO A 1 86 ? -16.019 -4.232 -12.854 1.00 83.44 86 PRO A C 1
ATOM 677 O O . PRO A 1 86 ? -17.116 -3.941 -12.379 1.00 83.44 86 PRO A O 1
ATOM 680 N N . GLN A 1 87 ? -15.918 -4.913 -14.002 1.00 86.94 87 GLN A N 1
ATOM 681 C CA . GLN A 1 87 ? -17.056 -5.414 -14.785 1.00 86.94 87 GLN A CA 1
ATOM 682 C C . GLN A 1 87 ? -17.924 -6.407 -13.990 1.00 86.94 87 GLN A C 1
ATOM 684 O O . GLN A 1 87 ? -19.146 -6.386 -14.130 1.00 86.94 87 GLN A O 1
ATOM 689 N N . LEU A 1 88 ? -17.318 -7.245 -13.135 1.00 87.62 88 LEU A N 1
ATOM 690 C CA . LEU A 1 88 ? -18.051 -8.234 -12.333 1.00 87.62 88 LEU A CA 1
ATOM 691 C C . LEU A 1 88 ? -19.024 -7.540 -11.374 1.00 87.62 88 LEU A C 1
ATOM 693 O O . LEU A 1 88 ? -20.213 -7.849 -11.366 1.00 87.62 88 LEU A O 1
ATOM 697 N N . PHE A 1 89 ? -18.544 -6.528 -10.653 1.00 85.69 89 PHE A N 1
ATOM 698 C CA . PHE A 1 89 ? -19.339 -5.735 -9.712 1.00 85.69 89 PHE A CA 1
ATOM 699 C C . PHE A 1 89 ? -20.473 -4.978 -10.412 1.00 85.69 89 PHE A C 1
ATOM 701 O O . PHE A 1 89 ? -21.621 -5.031 -9.969 1.00 85.69 89 PHE A O 1
ATOM 708 N N . LYS A 1 90 ? -20.184 -4.375 -11.575 1.00 85.44 90 LYS A N 1
ATOM 709 C CA . LYS A 1 90 ? -21.199 -3.707 -12.408 1.00 85.44 90 LYS A CA 1
ATOM 710 C C . LYS A 1 90 ? -22.283 -4.667 -12.897 1.00 85.44 90 LYS A C 1
ATOM 712 O O . LYS A 1 90 ? -23.454 -4.309 -12.875 1.00 85.44 90 LYS A O 1
ATOM 717 N N . SER A 1 91 ? -21.908 -5.877 -13.314 1.00 88.62 91 SER A N 1
ATOM 718 C CA . SER A 1 91 ? -22.861 -6.865 -13.839 1.00 88.62 91 SER A CA 1
ATOM 719 C C . SER A 1 91 ? -23.816 -7.416 -12.776 1.00 88.62 91 SER A C 1
ATOM 721 O O . SER A 1 91 ? -24.966 -7.714 -13.083 1.00 88.62 91 SER A O 1
ATOM 723 N N . ILE A 1 92 ? -23.352 -7.516 -11.527 1.00 89.88 92 ILE A N 1
ATOM 724 C CA . ILE A 1 92 ? -24.143 -8.012 -10.392 1.00 89.88 92 ILE A CA 1
ATOM 725 C C . ILE A 1 92 ? -24.913 -6.859 -9.713 1.00 89.88 92 ILE A C 1
ATOM 727 O O . ILE A 1 92 ? -25.873 -7.100 -8.986 1.00 89.88 92 ILE A O 1
ATOM 731 N N . GLY A 1 93 ? -24.533 -5.603 -9.976 1.00 85.94 93 GLY A N 1
ATOM 732 C CA . GLY A 1 93 ? -25.164 -4.418 -9.389 1.00 85.94 93 GLY A CA 1
ATOM 733 C C . GLY A 1 93 ? -24.784 -4.194 -7.924 1.00 85.94 93 GLY A C 1
ATOM 734 O O . GLY A 1 93 ? -25.580 -3.647 -7.165 1.00 85.94 93 GLY A O 1
ATOM 735 N N . ILE A 1 94 ? -23.593 -4.641 -7.515 1.00 87.00 94 ILE A N 1
ATOM 736 C CA . ILE A 1 94 ? -23.077 -4.481 -6.150 1.00 87.00 94 ILE A CA 1
ATOM 737 C C . ILE A 1 94 ? -21.878 -3.540 -6.190 1.00 87.00 94 ILE A C 1
ATOM 739 O O . ILE A 1 94 ? -20.960 -3.730 -6.986 1.00 87.00 94 ILE A O 1
ATOM 743 N N . GLU A 1 95 ? -21.860 -2.552 -5.301 1.00 81.75 95 GLU A N 1
ATOM 744 C CA . GLU A 1 95 ? -20.696 -1.690 -5.122 1.00 81.75 95 GLU A CA 1
ATOM 745 C C . GLU A 1 95 ? -19.627 -2.391 -4.270 1.00 81.75 95 GLU A C 1
ATOM 747 O O . GLU A 1 95 ? -19.946 -2.932 -3.205 1.00 81.75 95 GLU A O 1
ATOM 752 N N . PRO A 1 96 ? -18.354 -2.398 -4.704 1.00 83.00 96 PRO A N 1
ATOM 753 C CA . PRO A 1 96 ? -17.281 -2.971 -3.908 1.00 83.00 96 PRO A CA 1
ATOM 754 C C . PRO A 1 96 ? -17.046 -2.153 -2.625 1.00 83.00 96 PRO A C 1
ATOM 756 O O . PRO A 1 96 ? -17.210 -0.927 -2.626 1.00 83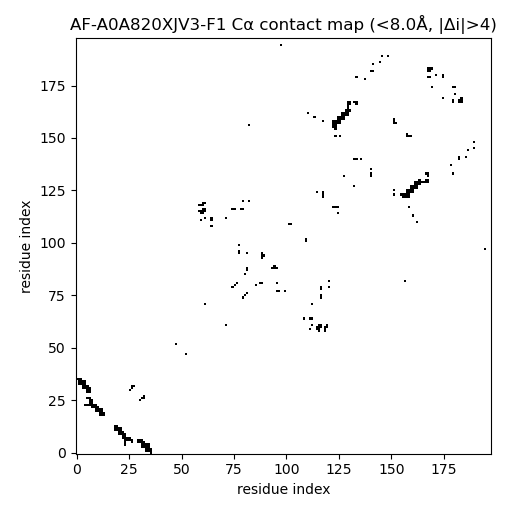.00 96 PRO A O 1
ATOM 759 N N . PRO A 1 97 ? -16.618 -2.798 -1.526 1.00 82.50 97 PRO A N 1
ATOM 760 C CA . PRO A 1 97 ? -16.258 -2.085 -0.308 1.00 82.50 97 PRO A CA 1
ATOM 761 C C . PRO A 1 97 ? -15.058 -1.163 -0.568 1.00 82.50 97 PRO A C 1
ATOM 763 O O . PRO A 1 97 ? -14.021 -1.603 -1.055 1.00 82.50 97 PRO A O 1
ATOM 766 N N . ARG A 1 98 ? -15.185 0.122 -0.215 1.00 81.50 98 ARG A N 1
ATOM 767 C CA . ARG A 1 98 ? -14.129 1.138 -0.422 1.00 81.50 98 ARG A CA 1
ATOM 768 C C . ARG A 1 98 ? -13.234 1.370 0.799 1.00 81.50 98 ARG A C 1
ATOM 770 O O . ARG A 1 98 ? -12.250 2.093 0.712 1.00 81.50 98 ARG A O 1
ATOM 777 N N . GLY A 1 99 ? -13.588 0.795 1.947 1.00 88.31 99 GLY A N 1
ATOM 778 C CA . GLY A 1 99 ? -12.863 0.962 3.204 1.00 88.31 99 GLY A CA 1
ATOM 779 C C . GLY A 1 99 ? -12.666 -0.375 3.900 1.00 88.31 99 GLY A C 1
ATOM 780 O O . GLY A 1 99 ? -13.627 -1.112 4.115 1.00 88.31 99 GLY A O 1
ATOM 781 N N . ILE A 1 100 ? -11.420 -0.673 4.260 1.00 90.75 100 ILE A N 1
ATOM 782 C CA . ILE A 1 100 ? -11.033 -1.897 4.962 1.00 90.75 100 ILE A CA 1
ATOM 783 C C . ILE A 1 100 ? -10.286 -1.484 6.221 1.00 90.75 100 ILE A C 1
ATOM 785 O O . ILE A 1 100 ? -9.337 -0.707 6.162 1.00 90.75 100 ILE A O 1
ATOM 789 N N . LEU A 1 101 ? -10.712 -2.019 7.362 1.00 92.69 101 LEU A N 1
ATOM 790 C CA . LEU A 1 101 ? -10.057 -1.782 8.640 1.00 92.69 101 LEU A CA 1
ATOM 791 C C . LEU A 1 101 ? -9.274 -3.028 9.055 1.00 92.69 101 LEU A C 1
ATOM 793 O O . LEU A 1 101 ? -9.859 -4.051 9.412 1.00 92.69 101 LEU A O 1
ATOM 797 N N . LEU A 1 102 ? -7.946 -2.926 9.042 1.00 92.44 102 LEU A N 1
ATOM 798 C CA . LEU A 1 102 ? -7.070 -3.941 9.620 1.00 92.44 102 LEU A CA 1
ATOM 799 C C . LEU A 1 102 ? -6.880 -3.643 11.108 1.00 92.44 102 LEU A C 1
ATOM 801 O O . LEU A 1 102 ? -6.378 -2.584 11.473 1.00 92.44 102 LEU A O 1
ATOM 805 N N . TYR A 1 103 ? -7.242 -4.587 11.975 1.00 92.44 103 TYR A N 1
ATOM 806 C CA . TYR A 1 103 ? -7.105 -4.434 13.423 1.00 92.44 103 TYR A CA 1
ATOM 807 C C . TYR A 1 103 ? -6.394 -5.635 14.048 1.00 92.44 103 TYR A C 1
ATOM 809 O O . TYR A 1 103 ? -6.394 -6.743 13.514 1.00 92.44 103 TYR A O 1
ATOM 817 N N . GLY A 1 104 ? -5.756 -5.398 15.190 1.00 92.06 104 GLY A N 1
ATOM 818 C CA . GLY A 1 104 ? -5.029 -6.412 15.948 1.00 92.06 104 GLY A CA 1
ATOM 819 C C . GLY A 1 104 ? -3.879 -5.803 16.751 1.00 92.06 104 GLY A C 1
ATOM 820 O O . GLY A 1 104 ? -3.588 -4.617 16.574 1.00 92.06 104 GLY A O 1
ATOM 821 N N . PRO A 1 105 ? -3.198 -6.594 17.595 1.00 91.38 105 PRO A N 1
ATOM 822 C CA . PRO A 1 105 ? -2.039 -6.147 18.370 1.00 91.38 105 PRO A CA 1
ATOM 823 C C . PRO A 1 105 ? -0.926 -5.517 17.509 1.00 91.38 105 PRO A C 1
ATOM 825 O O . PRO A 1 105 ? -0.843 -5.789 16.306 1.00 91.38 105 PRO A O 1
ATOM 828 N N . PRO A 1 106 ? -0.051 -4.672 18.078 1.00 85.94 106 PRO A N 1
ATOM 829 C CA . PRO A 1 106 ? 1.138 -4.198 17.370 1.00 85.94 106 PRO A CA 1
ATOM 830 C C . PRO A 1 106 ? 2.030 -5.379 16.947 1.00 85.94 106 PRO A C 1
ATOM 832 O O . PRO A 1 106 ? 2.056 -6.419 17.602 1.00 85.94 106 PRO A O 1
ATOM 835 N N . GLY A 1 107 ? 2.737 -5.233 15.824 1.00 86.88 107 GLY A N 1
ATOM 836 C CA . GLY A 1 107 ? 3.659 -6.260 15.319 1.00 86.88 107 GLY A CA 1
ATOM 837 C C . GLY A 1 107 ? 3.019 -7.427 14.554 1.00 86.88 107 GLY A C 1
ATOM 838 O O . GLY A 1 107 ? 3.733 -8.319 14.116 1.00 86.88 107 GLY A O 1
ATOM 839 N N . THR A 1 108 ? 1.701 -7.429 14.318 1.00 91.25 108 THR A N 1
ATOM 840 C CA . THR A 1 108 ? 1.018 -8.504 13.562 1.00 91.25 108 THR A CA 1
ATOM 841 C C . THR A 1 108 ? 1.029 -8.323 12.038 1.00 91.25 108 THR A C 1
ATOM 843 O O . THR A 1 108 ? 0.227 -8.943 11.351 1.00 91.25 108 THR A O 1
ATOM 846 N N . GLY A 1 109 ? 1.866 -7.436 11.492 1.00 89.75 109 GLY A N 1
ATOM 847 C CA . GLY A 1 109 ? 2.036 -7.293 10.038 1.00 89.75 109 GLY A CA 1
ATOM 848 C C . GLY A 1 109 ? 0.947 -6.511 9.286 1.00 89.75 109 GLY A C 1
ATOM 849 O O . GLY A 1 109 ? 0.849 -6.653 8.075 1.00 89.75 109 GLY A O 1
ATOM 850 N N . LYS A 1 110 ? 0.145 -5.662 9.947 1.00 92.19 110 LYS A N 1
ATOM 851 C CA . LYS A 1 110 ? -0.895 -4.840 9.279 1.00 92.19 110 LYS A CA 1
ATOM 852 C C . LYS A 1 110 ? -0.322 -3.947 8.167 1.00 92.19 110 LYS A C 1
ATOM 854 O O . LYS A 1 110 ? -0.798 -3.995 7.037 1.00 92.19 110 LYS A O 1
ATOM 859 N N . THR A 1 111 ? 0.739 -3.201 8.472 1.00 87.94 111 THR A N 1
ATOM 860 C CA . THR A 1 111 ? 1.445 -2.345 7.505 1.00 87.94 111 THR A CA 1
ATOM 861 C C . THR A 1 111 ? 2.125 -3.168 6.404 1.00 87.94 111 THR A C 1
ATOM 863 O O . THR A 1 111 ? 2.150 -2.742 5.253 1.00 87.94 111 THR A O 1
ATOM 866 N N . LEU A 1 112 ? 2.622 -4.375 6.722 1.00 89.75 112 LEU A N 1
ATOM 867 C CA . LEU A 1 112 ? 3.198 -5.293 5.727 1.00 89.75 112 LEU A CA 1
ATOM 868 C C . LEU A 1 112 ? 2.140 -5.764 4.724 1.00 89.75 112 LEU A C 1
ATOM 870 O O . LEU A 1 112 ? 2.390 -5.717 3.525 1.00 89.75 112 LEU A O 1
ATOM 874 N N . ILE A 1 113 ? 0.945 -6.141 5.197 1.00 91.31 113 ILE A N 1
ATOM 875 C CA . ILE A 1 113 ? -0.177 -6.528 4.329 1.00 91.31 113 ILE A CA 1
ATOM 876 C C . ILE A 1 113 ? -0.515 -5.407 3.348 1.00 91.31 113 ILE A C 1
ATOM 878 O O . ILE A 1 113 ? -0.655 -5.666 2.157 1.00 91.31 113 ILE A O 1
ATOM 882 N N . ALA A 1 114 ? -0.629 -4.168 3.824 1.00 86.94 114 ALA A N 1
ATOM 883 C CA . ALA A 1 114 ? -0.980 -3.043 2.964 1.00 86.94 114 ALA A CA 1
ATOM 884 C C . ALA A 1 114 ? 0.064 -2.780 1.870 1.00 86.94 114 ALA A C 1
ATOM 886 O O . ALA A 1 114 ? -0.305 -2.587 0.713 1.00 86.94 114 ALA A O 1
ATOM 887 N N . ARG A 1 115 ? 1.355 -2.833 2.224 1.00 86.62 115 ARG A N 1
ATOM 888 C CA . ARG A 1 115 ? 2.458 -2.679 1.264 1.00 86.62 115 ARG A CA 1
ATOM 889 C C . ARG A 1 115 ? 2.495 -3.816 0.243 1.00 86.62 115 ARG A C 1
ATOM 891 O O . ARG A 1 115 ? 2.595 -3.539 -0.945 1.00 86.62 115 ARG A O 1
ATOM 898 N N . ALA A 1 116 ? 2.323 -5.062 0.688 1.00 89.62 116 ALA A N 1
ATOM 899 C CA . ALA A 1 116 ? 2.247 -6.210 -0.213 1.00 89.62 116 ALA A CA 1
ATOM 900 C C . ALA A 1 116 ? 1.113 -6.061 -1.230 1.00 89.62 116 ALA A C 1
ATOM 902 O O . ALA A 1 116 ? 1.319 -6.241 -2.424 1.00 89.62 116 ALA A O 1
ATOM 903 N N . VAL A 1 117 ? -0.084 -5.675 -0.776 1.00 88.31 117 VAL A N 1
ATOM 904 C CA . VAL A 1 117 ? -1.232 -5.503 -1.678 1.00 88.31 117 VAL A CA 1
ATOM 905 C C . VAL A 1 117 ? -0.985 -4.398 -2.699 1.00 88.31 117 VAL A C 1
ATOM 907 O O . VAL A 1 117 ? -1.328 -4.562 -3.866 1.00 88.31 117 VAL A O 1
ATOM 910 N N . ALA A 1 118 ? -0.384 -3.286 -2.292 1.00 85.62 118 ALA A N 1
ATOM 911 C CA . ALA A 1 118 ? -0.030 -2.211 -3.208 1.00 85.62 118 ALA A CA 1
ATOM 912 C C . ALA A 1 118 ? 0.927 -2.654 -4.313 1.00 85.62 118 ALA A C 1
ATOM 914 O O . ALA A 1 118 ? 0.620 -2.480 -5.493 1.00 85.62 118 ALA A O 1
ATOM 915 N N . ASN A 1 119 ? 2.036 -3.283 -3.928 1.00 86.00 119 ASN A N 1
ATOM 916 C CA . ASN A 1 119 ? 3.057 -3.733 -4.868 1.00 86.00 119 ASN A CA 1
ATOM 917 C C . ASN A 1 119 ? 2.483 -4.757 -5.866 1.00 86.00 119 ASN A C 1
ATOM 919 O O . ASN A 1 119 ? 2.733 -4.681 -7.066 1.00 86.00 119 ASN A O 1
ATOM 923 N N . GLU A 1 120 ? 1.627 -5.662 -5.392 1.00 85.56 120 GLU A N 1
ATOM 924 C CA . GLU A 1 120 ? 1.041 -6.749 -6.193 1.00 85.56 120 GLU A CA 1
ATOM 925 C C . GLU A 1 120 ? -0.115 -6.291 -7.101 1.00 85.56 120 GLU A C 1
ATOM 927 O O . GLU A 1 120 ? -0.353 -6.843 -8.184 1.00 85.56 120 GLU A O 1
ATOM 932 N N . THR A 1 121 ? -0.860 -5.269 -6.672 1.00 83.81 121 THR A N 1
ATOM 933 C CA . THR A 1 121 ? -1.930 -4.668 -7.485 1.00 83.81 121 THR A CA 1
ATOM 934 C C . THR A 1 121 ? -1.389 -3.675 -8.509 1.00 83.81 121 THR A C 1
ATOM 936 O O . THR A 1 121 ? -2.074 -3.411 -9.498 1.00 83.81 121 THR A O 1
ATOM 939 N N . GLY A 1 122 ? -0.184 -3.136 -8.294 1.00 84.06 122 GLY A N 1
ATOM 940 C CA . GLY A 1 122 ? 0.369 -2.039 -9.089 1.00 84.06 122 GLY A CA 1
ATOM 941 C C . GLY A 1 122 ? -0.419 -0.734 -8.938 1.00 84.06 122 GLY A C 1
ATOM 942 O O . GLY A 1 122 ? -0.278 0.162 -9.769 1.00 84.06 122 GLY A O 1
ATOM 943 N N . ALA A 1 123 ? -1.280 -0.639 -7.920 1.00 85.81 123 ALA A N 1
ATOM 944 C CA . ALA A 1 123 ? -2.035 0.566 -7.618 1.00 85.81 123 ALA A CA 1
ATOM 945 C C . ALA A 1 123 ? -1.117 1.614 -6.981 1.00 85.81 123 ALA A C 1
ATOM 947 O O . ALA A 1 123 ? -0.198 1.281 -6.230 1.00 85.81 123 ALA A O 1
ATOM 948 N N . PHE A 1 124 ? -1.398 2.890 -7.232 1.00 86.75 124 PHE A N 1
ATOM 949 C CA . PHE A 1 124 ? -0.688 3.970 -6.560 1.00 86.75 124 PHE A CA 1
ATOM 950 C C . PHE A 1 124 ? -0.903 3.867 -5.047 1.00 86.75 124 PHE A C 1
ATOM 952 O O . PHE A 1 124 ? -2.037 3.912 -4.573 1.00 86.75 124 PHE A O 1
ATOM 959 N N . PHE A 1 125 ? 0.172 3.713 -4.280 1.00 87.75 125 PHE A N 1
ATOM 960 C CA . PHE A 1 125 ? 0.088 3.553 -2.833 1.00 87.75 125 PHE A CA 1
ATOM 961 C C . PHE A 1 125 ? 0.452 4.837 -2.118 1.00 87.75 125 PHE A C 1
ATOM 963 O O . PHE A 1 125 ? 1.573 5.330 -2.236 1.00 87.75 125 PHE A O 1
ATOM 970 N N . PHE A 1 126 ? -0.482 5.332 -1.315 1.00 89.06 126 PHE A N 1
ATOM 971 C CA . PHE A 1 126 ? -0.260 6.494 -0.478 1.00 89.06 126 PHE A CA 1
ATOM 972 C C . PHE A 1 126 ? -0.339 6.110 1.001 1.00 89.06 126 PHE A C 1
ATOM 974 O O . PHE A 1 126 ? -1.362 5.609 1.469 1.00 89.06 126 PHE A O 1
ATOM 981 N N . LEU A 1 127 ? 0.737 6.372 1.744 1.00 88.06 127 LEU A N 1
ATOM 982 C CA . LEU A 1 127 ? 0.820 6.132 3.183 1.00 88.06 127 LEU A CA 1
ATOM 983 C C . LEU A 1 127 ? 0.520 7.419 3.956 1.00 88.06 127 LEU A C 1
ATOM 985 O O . LEU A 1 127 ? 1.249 8.400 3.842 1.00 88.06 127 LEU A O 1
ATOM 989 N N . ILE A 1 128 ? -0.507 7.383 4.799 1.00 88.00 128 ILE A N 1
ATOM 990 C CA . ILE A 1 128 ? -0.783 8.398 5.816 1.00 88.00 128 ILE A CA 1
ATOM 991 C C . ILE A 1 128 ? -0.350 7.825 7.161 1.00 88.00 128 ILE A C 1
ATOM 993 O O . ILE A 1 128 ? -0.890 6.817 7.609 1.00 88.00 128 ILE A O 1
ATOM 997 N N . ASN A 1 129 ? 0.610 8.475 7.811 1.00 86.44 129 ASN A N 1
ATOM 998 C CA . ASN A 1 129 ? 1.046 8.124 9.157 1.00 86.44 129 ASN A CA 1
ATOM 999 C C . ASN A 1 129 ? 0.318 9.017 10.177 1.00 86.44 129 ASN A C 1
ATOM 1001 O O . ASN A 1 129 ? 0.500 10.238 10.164 1.00 86.44 129 ASN A O 1
ATOM 1005 N N . GLY A 1 130 ? -0.525 8.428 11.032 1.00 85.00 130 GLY A N 1
ATOM 1006 C CA . GLY A 1 130 ? -1.363 9.158 11.987 1.00 85.00 130 GLY A CA 1
ATOM 1007 C C . GLY A 1 130 ? -0.597 10.186 12.842 1.00 85.00 130 GLY A C 1
ATOM 1008 O O . GLY A 1 130 ? -0.899 11.382 12.763 1.00 85.00 130 GLY A O 1
ATOM 1009 N N . PRO A 1 131 ? 0.430 9.775 13.606 1.00 83.19 131 PRO A N 1
ATOM 1010 C CA . PRO A 1 131 ? 1.302 10.684 14.355 1.00 83.19 131 PRO A CA 1
ATOM 1011 C C . PRO A 1 131 ? 1.920 11.830 13.541 1.00 83.19 131 PRO A C 1
ATOM 1013 O O . PRO A 1 131 ? 2.057 12.948 14.045 1.00 83.19 131 PRO A O 1
ATOM 1016 N N . GLU A 1 132 ? 2.284 11.590 12.278 1.00 83.38 132 GLU A N 1
ATOM 1017 C CA . GLU A 1 132 ? 2.871 12.629 11.423 1.00 83.38 132 GLU A CA 1
ATOM 1018 C C . GLU A 1 132 ? 1.850 13.731 11.106 1.00 83.38 132 GLU A C 1
ATOM 1020 O O . GLU A 1 132 ? 2.184 14.914 11.117 1.00 83.38 132 GLU A O 1
ATOM 1025 N N . ILE A 1 133 ? 0.584 13.364 10.893 1.00 82.19 133 ILE A N 1
ATOM 1026 C CA . ILE A 1 133 ? -0.503 14.325 10.664 1.00 82.19 133 ILE A CA 1
ATOM 1027 C C . ILE A 1 133 ? -0.783 15.160 11.920 1.00 82.19 133 ILE A C 1
ATOM 1029 O O . ILE A 1 133 ? -1.053 16.359 11.812 1.00 82.19 133 ILE A O 1
ATOM 1033 N N . MET A 1 134 ? -0.686 14.552 13.104 1.00 75.69 134 MET A N 1
ATOM 1034 C CA . MET A 1 134 ? -0.955 15.216 14.386 1.00 75.69 134 MET A CA 1
ATOM 1035 C C . MET A 1 134 ? 0.157 16.173 14.830 1.00 75.69 134 MET A C 1
ATOM 1037 O O . MET A 1 134 ? -0.097 17.063 15.637 1.00 75.69 134 MET A O 1
ATOM 1041 N N . SER A 1 135 ? 1.385 15.997 14.333 1.00 73.56 135 SER A N 1
ATOM 1042 C CA . SER A 1 135 ? 2.544 16.804 14.747 1.00 73.56 135 SER A CA 1
ATOM 1043 C C . SER A 1 135 ? 2.746 18.096 13.943 1.00 73.56 135 SER A C 1
ATOM 1045 O O . SER A 1 135 ? 3.550 18.937 14.348 1.00 73.56 135 SER A O 1
ATOM 1047 N N . LYS A 1 136 ? 2.028 18.283 12.825 1.00 74.75 136 LYS A N 1
ATOM 1048 C CA . LYS A 1 136 ? 2.116 19.491 11.983 1.00 74.75 136 LYS A CA 1
ATOM 1049 C C . LYS A 1 136 ? 1.342 20.671 12.594 1.00 74.75 136 LYS A C 1
ATOM 1051 O O . LYS A 1 136 ? 0.406 20.488 13.371 1.00 74.75 136 LYS A O 1
ATOM 1056 N N . LEU A 1 137 ? 1.779 21.891 12.272 1.00 62.62 137 LEU A N 1
ATOM 1057 C CA . LEU A 1 137 ? 1.227 23.140 12.815 1.00 62.62 137 LEU A CA 1
ATOM 1058 C C . LEU A 1 137 ? -0.227 23.369 12.345 1.00 62.62 137 LEU A C 1
ATOM 1060 O O . LEU A 1 137 ? -0.640 22.873 11.295 1.00 62.62 137 LEU A O 1
ATOM 1064 N N . ASP A 1 138 ? -1.003 24.130 13.128 1.00 65.62 138 ASP A N 1
ATOM 1065 C CA . ASP A 1 138 ? -2.440 24.382 12.905 1.00 65.62 138 ASP A CA 1
ATOM 1066 C C . ASP A 1 138 ? -2.728 24.839 11.455 1.00 65.62 138 ASP A C 1
ATOM 1068 O O . ASP A 1 138 ? -2.090 25.756 10.935 1.00 65.62 138 ASP A O 1
ATOM 1072 N N . GLY A 1 139 ? -3.667 24.165 10.781 1.00 68.06 139 GLY A N 1
ATOM 1073 C CA . GLY A 1 139 ? -4.051 24.394 9.377 1.00 68.06 139 GLY A CA 1
ATOM 1074 C C . GLY A 1 139 ? -3.182 23.709 8.306 1.00 68.06 139 GLY A C 1
ATOM 1075 O O . GLY A 1 139 ? -3.674 23.432 7.206 1.00 68.06 139 GLY A O 1
ATOM 1076 N N . GLU A 1 140 ? -1.927 23.361 8.602 1.00 78.00 140 GLU A N 1
ATOM 1077 C CA . GLU A 1 140 ? -1.043 22.689 7.637 1.00 78.00 140 GLU A CA 1
ATOM 1078 C C . GLU A 1 140 ? -1.446 21.220 7.429 1.00 78.00 140 GLU A C 1
ATOM 1080 O O . GLU A 1 140 ? -1.463 20.735 6.294 1.00 78.00 140 GLU A O 1
ATOM 1085 N N . SER A 1 141 ? -1.877 20.535 8.495 1.00 77.75 141 SER A N 1
ATOM 1086 C CA . SER A 1 141 ? -2.344 19.141 8.446 1.00 77.75 141 SER A CA 1
ATOM 1087 C C . SER A 1 141 ? -3.552 18.944 7.523 1.00 77.75 141 SER A C 1
ATOM 1089 O O . SER A 1 141 ? -3.580 17.999 6.735 1.00 77.75 141 SER A O 1
ATOM 1091 N N . GLU A 1 142 ? -4.541 19.841 7.581 1.00 81.81 142 GLU A N 1
ATOM 1092 C CA . GLU A 1 1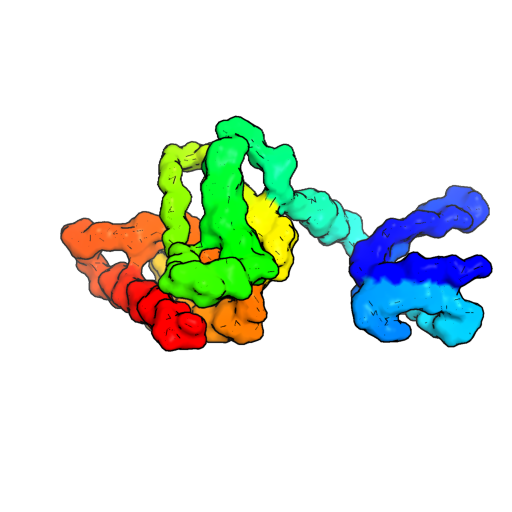42 ? -5.766 19.760 6.771 1.00 81.81 142 GLU A CA 1
ATOM 1093 C C . GLU A 1 142 ? -5.485 20.017 5.288 1.00 81.81 142 GLU A C 1
ATOM 1095 O O . GLU A 1 142 ? -5.965 19.286 4.417 1.00 81.81 142 GLU A O 1
ATOM 1100 N N . SER A 1 143 ? -4.676 21.043 5.003 1.00 84.50 143 SER A N 1
ATOM 1101 C CA . SER A 1 143 ? -4.245 21.378 3.644 1.00 84.50 143 SER A CA 1
ATOM 1102 C C . SER A 1 143 ? -3.438 20.236 3.029 1.00 84.50 143 SER A C 1
ATOM 1104 O O . SER A 1 143 ? -3.679 19.856 1.882 1.00 84.50 143 SER A O 1
ATOM 1106 N N . ASN A 1 144 ? -2.531 19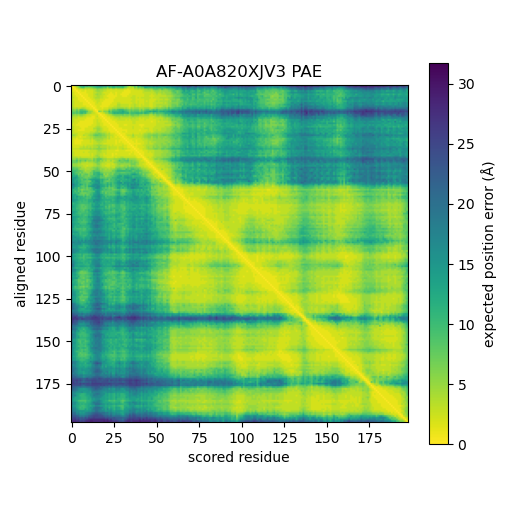.639 3.808 1.00 82.75 144 ASN A N 1
ATOM 1107 C CA . ASN A 1 144 ? -1.746 18.493 3.370 1.00 82.75 144 ASN A CA 1
ATOM 1108 C C . ASN A 1 144 ? -2.642 17.283 3.069 1.00 82.75 144 ASN A C 1
ATOM 1110 O O . ASN A 1 144 ? -2.537 16.723 1.983 1.00 82.75 144 ASN A O 1
ATOM 1114 N N . LEU A 1 145 ? -3.583 16.941 3.961 1.00 86.25 145 LEU A N 1
ATOM 1115 C CA . LEU A 1 145 ? -4.554 15.865 3.718 1.00 86.25 145 LEU A CA 1
ATOM 1116 C C . LEU A 1 145 ? -5.362 16.099 2.436 1.00 86.25 145 LEU A C 1
ATOM 1118 O O . LEU A 1 145 ? -5.546 15.176 1.650 1.00 86.25 145 LEU A O 1
ATOM 1122 N N . ARG A 1 146 ? -5.822 17.328 2.186 1.00 87.88 146 ARG A N 1
ATOM 1123 C CA . ARG A 1 146 ? -6.593 17.633 0.973 1.00 87.88 146 ARG A CA 1
ATOM 1124 C C . ARG A 1 146 ? -5.756 17.452 -0.298 1.00 87.88 146 ARG A C 1
ATOM 1126 O O . ARG A 1 146 ? -6.186 16.744 -1.202 1.00 87.88 146 ARG A O 1
ATOM 1133 N N . LYS A 1 147 ? -4.543 18.015 -0.337 1.00 87.56 147 LYS A N 1
ATOM 1134 C CA . LYS A 1 147 ? -3.614 17.864 -1.474 1.00 87.56 147 LYS A CA 1
ATOM 1135 C C . LYS A 1 147 ? -3.246 16.403 -1.726 1.00 87.56 147 LYS A C 1
ATOM 1137 O O . LYS A 1 147 ? -3.209 15.971 -2.872 1.00 87.56 147 LYS A O 1
ATOM 1142 N N . THR A 1 148 ? -3.026 15.643 -0.656 1.00 85.62 148 THR A N 1
ATOM 1143 C CA . THR A 1 148 ? -2.785 14.202 -0.721 1.00 85.62 148 THR A CA 1
ATOM 1144 C C . THR A 1 148 ? -3.932 13.472 -1.415 1.00 85.62 148 THR A C 1
ATOM 1146 O O . THR A 1 148 ? -3.695 12.694 -2.332 1.00 85.62 148 THR A O 1
ATOM 1149 N N . PHE A 1 149 ? -5.180 13.721 -1.014 1.00 89.38 149 PHE A N 1
ATOM 1150 C CA . PHE A 1 149 ? -6.324 13.041 -1.624 1.00 89.38 149 PHE A CA 1
ATOM 1151 C C . PHE A 1 149 ? -6.541 13.471 -3.084 1.00 89.38 149 PHE A C 1
ATOM 1153 O O . PHE A 1 149 ? -6.895 12.636 -3.911 1.00 89.38 149 PHE A O 1
ATOM 1160 N N . GLU A 1 150 ? -6.243 14.724 -3.440 1.00 89.75 150 GLU A N 1
ATOM 1161 C CA . GLU A 1 150 ? -6.234 15.166 -4.844 1.00 89.75 150 GLU A CA 1
ATOM 1162 C C . GLU A 1 150 ? -5.174 14.432 -5.687 1.00 89.75 150 GLU A C 1
ATOM 1164 O O . GLU A 1 150 ? -5.404 14.140 -6.862 1.00 89.75 150 GLU A O 1
ATOM 1169 N N . GLU A 1 151 ? -4.004 14.131 -5.119 1.00 88.12 151 GLU A N 1
ATOM 1170 C CA . GLU A 1 151 ? -2.960 13.347 -5.787 1.00 88.12 151 GLU A CA 1
ATOM 1171 C C . GLU A 1 151 ? -3.365 11.876 -5.945 1.00 88.12 151 GLU A C 1
ATOM 1173 O O . GLU A 1 151 ? -3.170 11.291 -7.011 1.00 88.12 151 GLU A O 1
ATOM 1178 N N . VAL A 1 152 ? -3.990 11.298 -4.919 1.00 89.12 152 VAL A N 1
ATOM 1179 C CA . VAL A 1 152 ? -4.559 9.943 -4.963 1.00 89.12 152 VAL A CA 1
ATOM 1180 C C . VAL A 1 152 ? -5.611 9.831 -6.069 1.00 89.12 152 VAL A C 1
ATOM 1182 O O . VAL A 1 152 ? -5.568 8.882 -6.849 1.00 89.12 152 VAL A O 1
ATOM 1185 N N . GLU A 1 153 ? -6.521 10.805 -6.185 1.00 87.19 153 GLU A N 1
ATOM 1186 C CA . GLU A 1 153 ? -7.540 10.820 -7.246 1.00 87.19 153 GLU A CA 1
ATOM 1187 C C . GLU A 1 153 ? -6.909 10.871 -8.647 1.00 87.19 153 GLU A C 1
ATOM 1189 O O . GLU A 1 153 ? -7.329 10.134 -9.544 1.00 87.19 153 GLU A O 1
ATOM 1194 N N . LYS A 1 154 ? -5.872 11.697 -8.841 1.00 89.19 154 LYS A N 1
ATOM 1195 C CA . LYS A 1 154 ? -5.162 11.822 -10.128 1.00 89.19 154 LYS A CA 1
ATOM 1196 C C . LYS A 1 154 ? -4.424 10.548 -10.538 1.00 89.19 154 LYS A C 1
ATOM 1198 O O . LYS A 1 154 ? -4.283 10.303 -11.732 1.00 89.19 154 LYS A O 1
ATOM 1203 N N . ASN A 1 155 ? -3.967 9.758 -9.568 1.00 87.44 155 ASN A N 1
ATOM 1204 C CA . ASN A 1 155 ? -3.210 8.526 -9.791 1.00 87.44 155 ASN A CA 1
ATOM 1205 C C . ASN A 1 155 ? -4.070 7.256 -9.657 1.00 87.44 155 ASN A C 1
ATOM 1207 O O . ASN A 1 155 ? -3.539 6.170 -9.434 1.00 87.44 155 ASN A O 1
ATOM 1211 N N . SER A 1 156 ? -5.397 7.370 -9.784 1.00 83.38 156 SER A N 1
ATOM 1212 C CA . SER A 1 156 ? -6.295 6.212 -9.767 1.00 83.38 156 SER A CA 1
ATOM 1213 C C . SER A 1 156 ? -5.926 5.200 -10.871 1.00 83.38 156 SER A C 1
ATOM 1215 O O . SER A 1 156 ? -5.709 5.614 -12.015 1.00 83.38 156 SER A O 1
ATOM 1217 N N . PRO A 1 157 ? -5.875 3.880 -10.590 1.00 85.12 157 PRO A N 1
ATOM 1218 C CA . PRO A 1 157 ? -6.275 3.203 -9.352 1.00 85.12 157 PRO A CA 1
ATOM 1219 C C . PRO A 1 157 ? -5.271 3.378 -8.202 1.00 85.12 157 PRO A C 1
ATOM 1221 O O . PRO A 1 157 ? -4.076 3.144 -8.368 1.00 85.12 157 PRO A O 1
ATOM 1224 N N . ALA A 1 158 ? -5.775 3.723 -7.013 1.00 87.19 158 ALA A N 1
ATOM 1225 C CA . ALA A 1 158 ? -4.953 4.049 -5.850 1.00 87.19 158 ALA A CA 1
ATOM 1226 C C . ALA A 1 158 ? -5.451 3.391 -4.551 1.00 87.19 158 ALA A C 1
ATOM 1228 O O . ALA A 1 158 ? -6.647 3.153 -4.370 1.00 87.19 158 ALA A O 1
ATOM 1229 N N . ILE A 1 159 ? -4.522 3.136 -3.629 1.00 88.31 159 ILE A N 1
ATOM 1230 C CA . ILE A 1 159 ? -4.752 2.625 -2.277 1.00 88.31 159 ILE A CA 1
ATOM 1231 C C . ILE A 1 159 ? -4.222 3.662 -1.285 1.00 88.31 159 ILE A C 1
ATOM 1233 O O . ILE A 1 159 ? -3.027 3.952 -1.255 1.00 88.31 159 ILE A O 1
ATOM 1237 N N . VAL A 1 160 ? -5.109 4.181 -0.436 1.00 90.75 160 VAL A N 1
ATOM 1238 C CA . VAL A 1 160 ? -4.735 5.033 0.701 1.00 90.75 160 VAL A CA 1
ATOM 1239 C C . VAL A 1 160 ? -4.666 4.170 1.949 1.00 90.75 160 VAL A C 1
ATOM 1241 O O . VAL A 1 160 ? -5.683 3.640 2.401 1.00 90.75 160 VAL A O 1
ATOM 1244 N N . PHE A 1 161 ? -3.473 4.027 2.514 1.00 91.50 161 PHE A N 1
ATOM 1245 C CA . PHE A 1 161 ? -3.273 3.324 3.771 1.00 91.50 161 PHE A CA 1
ATOM 1246 C C . PHE A 1 161 ? -3.059 4.320 4.903 1.00 91.50 161 PHE A C 1
ATOM 1248 O O . PHE A 1 161 ? -2.088 5.072 4.903 1.00 91.50 161 PHE A O 1
ATOM 1255 N N . VAL A 1 162 ? -3.970 4.307 5.874 1.00 91.19 162 VAL A N 1
ATOM 1256 C CA . VAL A 1 162 ? -3.869 5.113 7.090 1.00 91.19 162 VAL A CA 1
ATOM 1257 C C . VAL A 1 162 ? -3.328 4.232 8.209 1.00 91.19 162 VAL A C 1
ATOM 1259 O O . VAL A 1 162 ? -4.061 3.407 8.757 1.00 91.19 162 VAL A O 1
ATOM 1262 N N . ASP A 1 163 ? -2.046 4.394 8.525 1.00 88.56 163 ASP A N 1
ATOM 1263 C CA . ASP A 1 163 ? -1.424 3.726 9.666 1.00 88.56 163 ASP A CA 1
ATOM 1264 C C . ASP A 1 163 ? -1.714 4.501 10.955 1.00 88.56 163 ASP A C 1
ATOM 1266 O O . ASP A 1 163 ? -1.807 5.731 10.942 1.00 88.56 163 ASP A O 1
ATOM 1270 N N . GLU A 1 164 ? -1.875 3.773 12.060 1.00 87.50 164 GLU A N 1
ATOM 1271 C 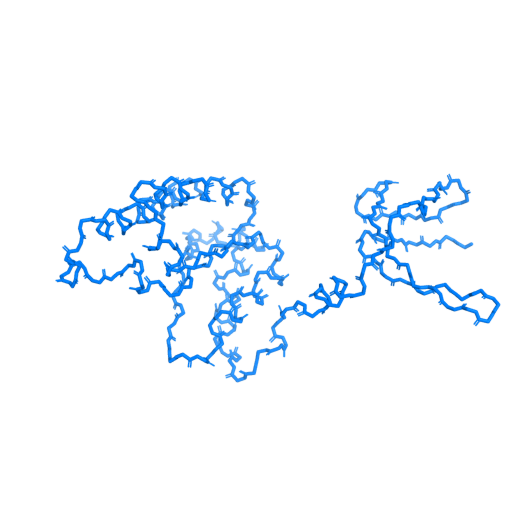CA . GLU A 1 164 ? -2.264 4.338 13.363 1.00 87.50 164 GLU A CA 1
ATOM 1272 C C . GLU A 1 164 ? -3.501 5.255 13.270 1.00 87.50 164 GLU A C 1
ATOM 1274 O O . GLU A 1 164 ? -3.526 6.383 13.765 1.00 87.50 164 GLU A O 1
ATOM 1279 N N . LEU A 1 165 ? -4.556 4.767 12.602 1.00 88.50 165 LEU A N 1
ATOM 1280 C CA . LEU A 1 165 ? -5.819 5.496 12.425 1.00 88.50 165 LEU A CA 1
ATOM 1281 C C . LEU A 1 165 ? -6.388 6.013 13.755 1.00 88.50 165 LEU A C 1
ATOM 1283 O O . LEU A 1 165 ? -6.999 7.076 13.791 1.00 88.50 165 LEU A O 1
ATOM 1287 N N . ASP A 1 166 ? -6.185 5.288 14.851 1.00 85.56 166 ASP A N 1
ATOM 1288 C CA . ASP A 1 166 ? -6.621 5.678 16.188 1.00 85.56 166 ASP A CA 1
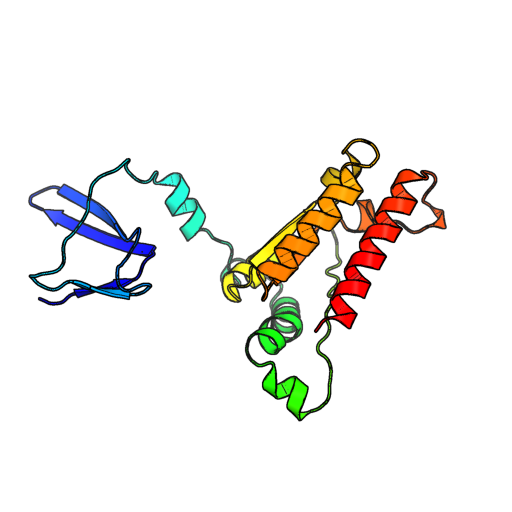ATOM 1289 C C . ASP A 1 166 ? -5.955 6.964 16.705 1.00 85.56 166 ASP A C 1
ATOM 1291 O O . ASP A 1 166 ? -6.570 7.659 17.518 1.00 85.56 166 ASP A O 1
ATOM 1295 N N . ALA A 1 167 ? -4.775 7.329 16.191 1.00 84.62 167 ALA A N 1
ATOM 1296 C CA . ALA A 1 167 ? -4.109 8.590 16.511 1.00 84.62 167 ALA A CA 1
ATOM 1297 C C . ALA A 1 167 ? -4.815 9.811 15.892 1.00 84.62 167 ALA A C 1
ATOM 1299 O O . ALA A 1 167 ? -4.845 10.873 16.508 1.00 84.62 167 ALA A O 1
ATOM 1300 N N . ILE A 1 168 ? -5.409 9.666 14.699 1.00 82.44 168 ILE A N 1
ATOM 1301 C CA . ILE A 1 168 ? -6.083 10.767 13.977 1.00 82.44 168 ILE A CA 1
ATOM 1302 C C . ILE A 1 168 ? -7.610 10.690 14.017 1.00 82.44 168 ILE A C 1
ATOM 1304 O O . ILE A 1 168 ? -8.284 11.677 13.731 1.00 82.44 168 ILE A O 1
ATOM 1308 N N . ALA A 1 169 ? -8.167 9.529 14.361 1.00 84.31 169 ALA A N 1
ATOM 1309 C CA . ALA A 1 169 ? -9.600 9.278 14.455 1.00 84.31 169 ALA A CA 1
ATOM 1310 C C . ALA A 1 169 ? -10.028 8.718 15.830 1.00 84.31 169 ALA A C 1
ATOM 1312 O O . ALA A 1 169 ? -10.736 7.704 15.888 1.00 84.31 169 ALA A O 1
ATOM 1313 N N . PRO A 1 170 ? -9.643 9.350 16.960 1.00 82.94 170 PRO A N 1
ATOM 1314 C CA . PRO A 1 170 ? -10.107 8.915 18.269 1.00 82.94 170 PRO A CA 1
ATOM 1315 C C . PRO A 1 170 ? -11.622 9.118 18.420 1.00 82.94 170 PRO A C 1
ATOM 1317 O O . PRO A 1 170 ? -12.260 9.927 17.739 1.00 82.94 170 PRO A O 1
ATOM 1320 N N . LYS A 1 171 ? -12.227 8.399 19.374 1.00 81.06 171 LYS A N 1
ATOM 1321 C CA . LYS A 1 171 ? 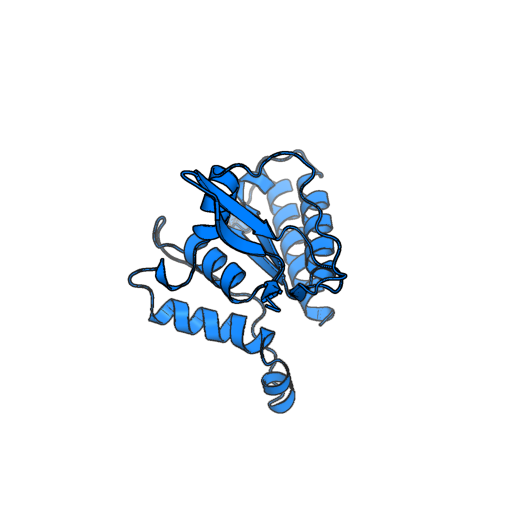-13.628 8.639 19.753 1.00 81.06 171 LYS A CA 1
ATOM 1322 C C . LYS A 1 171 ? -13.795 10.097 20.181 1.00 81.06 171 LYS A C 1
ATOM 1324 O O . LYS A 1 171 ? -13.107 10.527 21.100 1.00 81.06 171 LYS A O 1
ATOM 1329 N N . ARG A 1 172 ? -14.785 10.794 19.610 1.00 72.00 172 ARG A N 1
ATOM 1330 C CA . ARG A 1 172 ? -15.075 12.220 19.878 1.00 72.00 172 ARG A CA 1
ATOM 1331 C C . ARG A 1 172 ? -15.194 12.569 21.366 1.00 72.00 172 ARG A C 1
ATOM 1333 O O . ARG A 1 172 ? -14.858 13.677 21.762 1.00 72.00 172 ARG A O 1
ATOM 1340 N N . GLU A 1 173 ? -15.654 11.623 22.184 1.00 76.38 173 GLU A N 1
ATOM 1341 C CA . GLU A 1 173 ? -15.775 11.757 23.644 1.00 76.38 173 GLU A CA 1
ATOM 1342 C C . GLU A 1 173 ? -14.422 11.879 24.361 1.00 76.38 173 GLU A C 1
ATOM 1344 O O . GLU A 1 173 ? -14.339 12.519 25.403 1.00 76.38 173 GLU A O 1
ATOM 1349 N N . LYS A 1 174 ? -13.365 11.273 23.806 1.00 71.56 174 LYS A N 1
ATOM 1350 C CA . LYS A 1 174 ? -11.991 11.323 24.332 1.00 71.56 174 LYS A CA 1
ATOM 1351 C C . LYS A 1 174 ? -11.168 12.471 23.739 1.00 71.56 174 LYS A C 1
ATOM 1353 O O . LYS A 1 174 ? -10.043 12.698 24.165 1.00 71.56 174 LYS A O 1
ATOM 1358 N N . THR A 1 175 ? -11.719 13.170 22.751 1.00 69.81 175 THR A N 1
ATOM 1359 C CA . THR A 1 175 ? -11.059 14.243 22.010 1.00 69.81 175 THR A CA 1
ATOM 1360 C C . THR A 1 175 ? -11.300 15.577 22.714 1.00 69.81 175 THR A C 1
ATOM 1362 O O . THR A 1 175 ? -12.386 16.169 22.603 1.00 69.81 175 THR A O 1
ATOM 1365 N N . HIS A 1 176 ? -10.294 16.049 23.450 1.00 70.31 176 HIS A N 1
ATOM 1366 C CA . HIS A 1 176 ? -10.348 17.325 24.170 1.00 70.31 176 HIS A CA 1
ATOM 13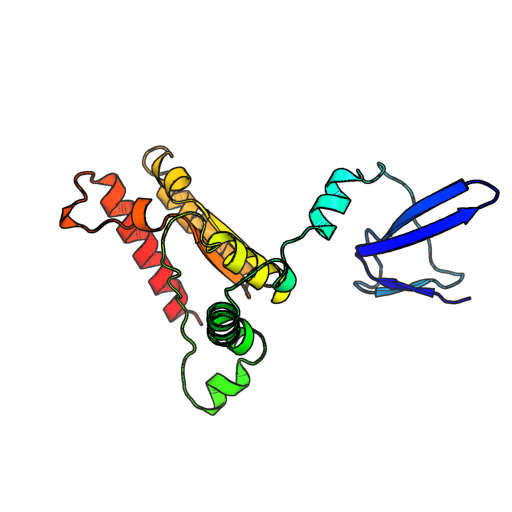67 C C . HIS A 1 176 ? -9.826 18.505 23.333 1.00 70.31 176 HIS A C 1
ATOM 1369 O O . HIS A 1 176 ? -10.198 19.643 23.613 1.00 70.31 176 HIS A O 1
ATOM 1375 N N . GLY A 1 177 ? -9.025 18.251 22.290 1.00 77.44 177 GLY A N 1
ATOM 1376 C CA . GLY A 1 177 ? -8.489 19.290 21.409 1.00 77.44 177 GLY A CA 1
ATOM 1377 C C . GLY A 1 177 ? -9.421 19.638 20.245 1.00 77.44 177 GLY A C 1
ATOM 1378 O O . GLY A 1 177 ? -9.940 18.756 19.562 1.00 77.44 177 GLY A O 1
ATOM 1379 N N . GLU A 1 178 ? -9.607 20.932 19.968 1.00 80.50 178 GLU A N 1
ATOM 1380 C CA . GLU A 1 178 ? -10.353 21.389 18.784 1.00 80.50 178 GLU A CA 1
ATOM 1381 C C . GLU A 1 178 ? -9.682 20.965 17.472 1.00 80.50 178 GLU A C 1
ATOM 1383 O O . GLU A 1 178 ? -10.373 20.593 16.527 1.00 80.50 178 GLU A O 1
ATOM 1388 N N . ILE A 1 179 ? -8.347 20.979 17.432 1.00 78.62 179 ILE A N 1
ATOM 1389 C CA . ILE A 1 179 ? -7.546 20.608 16.256 1.00 78.62 179 ILE A CA 1
ATOM 1390 C C . ILE A 1 179 ? -7.814 19.150 15.865 1.00 78.62 179 ILE A C 1
ATOM 1392 O O . ILE A 1 179 ? -8.144 18.861 14.718 1.00 78.62 179 ILE A O 1
ATOM 1396 N N . GLU A 1 180 ? -7.775 18.236 16.837 1.00 79.00 180 GLU A N 1
ATOM 1397 C CA . GLU A 1 180 ? -8.046 16.812 16.619 1.00 79.00 180 GLU A CA 1
ATOM 1398 C C . GLU A 1 180 ? -9.444 16.605 16.010 1.00 79.00 180 GLU A C 1
ATOM 1400 O O . GLU A 1 180 ? -9.612 15.862 15.045 1.00 79.00 180 GLU A O 1
ATOM 1405 N N . ARG A 1 181 ? -10.461 17.327 16.509 1.00 83.31 181 ARG A N 1
ATOM 1406 C CA . ARG A 1 181 ? -11.834 17.252 15.975 1.00 83.31 181 ARG A CA 1
ATOM 1407 C C . ARG A 1 181 ? -11.929 17.734 14.530 1.00 83.31 181 ARG A C 1
ATOM 1409 O O . ARG A 1 181 ? -12.709 17.164 13.758 1.00 83.31 181 ARG A O 1
ATOM 1416 N N . ARG A 1 182 ? -11.175 18.774 14.162 1.00 85.19 182 ARG A N 1
ATOM 1417 C CA . ARG A 1 182 ? -11.145 19.279 12.784 1.00 85.19 182 ARG A CA 1
ATOM 1418 C C . ARG A 1 182 ? -10.485 18.273 11.842 1.00 85.19 182 ARG A C 1
ATOM 1420 O O . ARG A 1 182 ? -11.084 17.960 10.818 1.00 85.19 182 ARG A O 1
ATOM 1427 N N . ILE A 1 183 ? -9.358 17.671 12.233 1.00 84.69 183 ILE A N 1
ATOM 1428 C CA . ILE A 1 183 ? -8.675 16.623 11.447 1.00 84.69 183 ILE A CA 1
ATOM 1429 C C . ILE A 1 183 ? -9.605 15.429 11.194 1.00 84.69 183 ILE A C 1
ATOM 1431 O O . ILE A 1 183 ? -9.764 15.009 10.047 1.00 84.69 183 ILE A O 1
ATOM 1435 N N . VAL A 1 184 ? -10.290 14.934 12.233 1.00 86.25 184 VAL A N 1
ATOM 1436 C CA . VAL A 1 184 ? -11.283 13.847 12.109 1.00 86.25 184 VAL A CA 1
ATOM 1437 C C . VAL A 1 184 ? -12.379 14.219 11.106 1.00 86.25 184 VAL A C 1
ATOM 1439 O O . VAL A 1 184 ? -12.783 13.406 10.274 1.00 86.25 184 VAL A O 1
ATOM 1442 N N . SER A 1 185 ? -12.878 15.455 11.190 1.00 88.50 185 SER A N 1
ATOM 1443 C CA . SER A 1 185 ? -13.953 15.946 10.321 1.00 88.50 185 SER A CA 1
ATOM 1444 C C . SER A 1 185 ? -13.487 16.081 8.870 1.00 88.50 185 SER A C 1
ATOM 1446 O O . SER A 1 185 ? -14.205 15.674 7.955 1.00 88.50 185 SER A O 1
ATOM 1448 N N . GLN A 1 186 ? -12.271 16.585 8.654 1.00 88.81 186 GLN A N 1
ATOM 1449 C CA . GLN A 1 186 ? -11.657 16.692 7.335 1.00 88.81 186 GLN A CA 1
ATOM 1450 C C . GLN A 1 186 ? -11.426 15.308 6.718 1.00 88.81 186 GLN A C 1
ATOM 1452 O O . GLN A 1 186 ? -11.799 15.102 5.566 1.00 88.81 186 GLN A O 1
ATOM 1457 N N . LEU A 1 187 ? -10.891 14.341 7.473 1.00 88.44 187 LEU A N 1
ATOM 1458 C CA . LEU A 1 187 ? -10.707 12.968 6.993 1.00 88.44 187 LEU A CA 1
ATOM 1459 C C . LEU A 1 187 ? -12.045 12.325 6.603 1.00 88.44 187 LEU A C 1
ATOM 1461 O O . LEU A 1 187 ? -12.148 11.746 5.526 1.00 88.44 187 LEU A O 1
ATOM 1465 N N . SER A 1 188 ? -13.082 12.473 7.435 1.00 88.31 188 SER A N 1
ATOM 1466 C CA . SER A 1 188 ? -14.426 11.964 7.120 1.00 88.31 188 SER A CA 1
ATOM 1467 C C . SER A 1 188 ? -14.976 12.575 5.831 1.00 88.31 188 SER A C 1
ATOM 1469 O O . SER A 1 188 ? -15.531 11.855 5.008 1.00 88.31 188 SER A O 1
ATOM 1471 N N . THR A 1 189 ? -14.785 13.884 5.640 1.00 90.31 189 THR A N 1
ATOM 1472 C CA . THR A 1 189 ? -15.245 14.598 4.439 1.00 90.31 189 THR A CA 1
ATOM 1473 C C . THR A 1 189 ? -14.525 14.079 3.194 1.00 90.31 189 THR A C 1
ATOM 1475 O O . THR A 1 189 ? -15.174 13.732 2.214 1.00 90.31 189 THR A O 1
ATOM 1478 N N . LEU A 1 190 ? -13.198 13.925 3.259 1.00 88.62 190 LEU A N 1
ATOM 1479 C CA . LEU A 1 190 ? -12.397 13.376 2.158 1.00 88.62 190 LEU A CA 1
ATOM 1480 C C . LEU A 1 190 ? -12.800 11.933 1.811 1.00 88.62 190 LEU A C 1
ATOM 1482 O O . LEU A 1 190 ? -12.872 11.572 0.639 1.00 88.62 190 LEU A O 1
ATOM 1486 N N . MET A 1 191 ? -13.105 11.105 2.814 1.00 86.12 191 MET A N 1
ATOM 1487 C CA . MET A 1 191 ? -13.588 9.738 2.591 1.00 86.12 191 MET A CA 1
ATOM 1488 C C . MET A 1 191 ? -14.985 9.688 1.961 1.00 86.12 191 MET A C 1
ATOM 1490 O O . MET A 1 191 ? -15.274 8.754 1.212 1.00 86.12 191 MET A O 1
ATOM 1494 N N . ASP A 1 192 ? -15.860 10.646 2.269 1.00 85.75 192 ASP A N 1
ATOM 1495 C CA . ASP A 1 192 ? -17.196 10.725 1.674 1.00 85.75 192 ASP A CA 1
ATOM 1496 C C . ASP A 1 192 ? -17.155 11.284 0.244 1.00 85.75 192 ASP A C 1
ATOM 1498 O O . ASP A 1 192 ? -17.855 10.763 -0.628 1.00 85.75 192 ASP A O 1
ATOM 1502 N N . ASP A 1 193 ? -16.277 12.250 -0.032 1.00 82.56 193 ASP A N 1
ATOM 1503 C CA . ASP A 1 193 ? -16.046 12.778 -1.383 1.00 82.56 193 ASP A CA 1
ATOM 1504 C C . ASP A 1 193 ? -15.570 11.674 -2.344 1.00 82.56 193 ASP A C 1
ATOM 1506 O O . ASP A 1 193 ? -16.077 11.561 -3.466 1.00 82.56 193 ASP A O 1
ATOM 1510 N N . LEU A 1 194 ? -14.689 10.780 -1.876 1.00 75.06 194 LEU A N 1
ATOM 1511 C CA . LEU A 1 194 ? -14.250 9.605 -2.638 1.00 75.06 194 LEU A CA 1
ATOM 1512 C C . LEU A 1 194 ? -15.386 8.624 -2.965 1.00 75.06 194 LEU A C 1
ATOM 1514 O O . LEU A 1 194 ? -15.256 7.853 -3.914 1.00 75.06 194 LEU A O 1
ATOM 1518 N N . LYS A 1 195 ? -16.489 8.599 -2.202 1.00 64.69 195 LYS A N 1
ATOM 1519 C CA . LYS A 1 195 ? -17.637 7.713 -2.483 1.00 64.69 195 LYS A CA 1
ATOM 1520 C C . LYS A 1 195 ? -18.522 8.253 -3.600 1.00 64.69 195 LYS A C 1
ATOM 1522 O O . LYS A 1 195 ? -19.064 7.468 -4.366 1.00 64.69 195 LYS A O 1
ATOM 1527 N N . GLN A 1 196 ? -18.681 9.572 -3.688 1.00 58.91 196 GLN A N 1
ATOM 1528 C CA . GLN A 1 196 ? -19.643 10.198 -4.603 1.00 58.91 196 GLN A CA 1
ATOM 1529 C C . GLN A 1 196 ? -19.143 10.301 -6.050 1.00 58.91 196 GLN A C 1
ATOM 1531 O O . GLN A 1 196 ? -19.941 10.501 -6.963 1.00 58.91 196 GLN A O 1
ATOM 1536 N N . ARG A 1 197 ? -17.827 10.202 -6.266 1.00 54.53 197 ARG A N 1
ATOM 1537 C CA . ARG A 1 197 ? -17.177 10.517 -7.549 1.00 54.53 197 ARG A CA 1
ATOM 1538 C C . ARG A 1 197 ? -16.809 9.304 -8.411 1.00 54.53 197 ARG A C 1
ATOM 1540 O O . ARG A 1 197 ? -16.181 9.496 -9.449 1.00 54.53 197 ARG A O 1
ATOM 1547 N N . SER A 1 198 ? -17.149 8.077 -8.005 1.00 48.22 198 SER A N 1
ATOM 1548 C CA . SER A 1 198 ? -16.771 6.839 -8.727 1.00 48.22 198 SER A CA 1
ATOM 1549 C C . SER A 1 198 ? -17.946 5.920 -8.981 1.00 48.22 198 SER A C 1
ATOM 1551 O O . SER A 1 198 ? -18.694 5.707 -8.003 1.00 48.22 198 SER A O 1
#

Nearest PDB structures (foldseek):
  4ko8-assembly1_A  TM=9.436E-01  e=3.535E-27  Homo sapiens
  7jy5-assembly1_A  TM=9.552E-01  e=3.698E-26  Homo sapiens
  5kiy-assembly1_A  TM=9.647E-01  e=1.493E-25  Homo sapiens
  7ln6-assembly1_F  TM=9.546E-01  e=9.578E-26  Homo sapiens
  7ln1-assembly1_F  TM=9.468E-01  e=6.031E-25  Homo sapiens

Secondary structure (DSSP, 8-state):
--EEEETT-EEEEEETTEEEEEE----SSSSEEEE-TT------SPPPPHHHHHHHHT---GGG--S-HHHHHHHIIIIIHHHH-HHHHHHHT-PPP------SSTTSSHHHHHHHHHHHHTPEEEEEEHHHHHHSPTTHHHHHHHHHHHHHHHT-SEEEEEETHHHHS--GGG---HHHHHHHHHHHHHHHHHHHT-